Protein AF-A0A941J696-F1 (afdb_monomer)

Sequence (287 aa):
MSSSKFDFKVDMKDLMRKLADDEPTVYDCYIKVAVPIEKLSKKTILNIEHKAEYVEENEQVHIEFPIRLGRFQETYTNNLSIYTYEDKQSIFSITNKGNISLYINKTPKIQIKSQIEKMKNNSKTMHVNGQIFTKHSAIIKGEGLVRGRQSGKEYQANLSFIHNKEMNIKKFGLNRYIYDLKLDLEQLVSVDLEDDVYDIYMKLHLHDQEEPKMVRVGRPTTRTKLFTKRTDVSSNNGVAIINPYYTFKASNLSLEVFNFYGKLSIFKKMMGWRRFLALFKKKRMFG

Structure (mmCIF, N/CA/C/O backbone):
data_AF-A0A941J696-F1
#
_entry.id   AF-A0A941J696-F1
#
loop_
_atom_site.group_PDB
_atom_site.id
_atom_site.type_symbol
_atom_site.label_atom_id
_atom_site.label_alt_id
_atom_site.label_comp_id
_atom_site.label_asym_id
_atom_site.label_entity_id
_atom_site.label_seq_id
_atom_site.pdbx_PDB_ins_code
_atom_site.Cartn_x
_atom_site.Cartn_y
_atom_site.Cartn_z
_atom_site.occupancy
_atom_site.B_iso_or_equiv
_atom_site.auth_seq_id
_atom_site.auth_comp_id
_atom_site.auth_asym_id
_atom_site.auth_atom_id
_atom_site.pdbx_PDB_model_num
ATOM 1 N N . MET A 1 1 ? -7.487 -14.934 40.659 1.00 39.78 1 MET A N 1
ATOM 2 C CA . MET A 1 1 ? -6.753 -14.548 39.434 1.00 39.78 1 MET A CA 1
ATOM 3 C C . MET A 1 1 ? -7.771 -14.061 38.417 1.00 39.78 1 MET A C 1
ATOM 5 O O . MET A 1 1 ? -8.530 -14.877 37.916 1.00 39.78 1 MET A O 1
ATOM 9 N N . SER A 1 2 ? -7.870 -12.753 38.170 1.00 50.47 2 SER A N 1
ATOM 10 C CA . SER A 1 2 ? -8.700 -12.258 37.068 1.00 50.47 2 SER A CA 1
ATOM 11 C C . SER A 1 2 ? -7.994 -12.589 35.754 1.00 50.47 2 SER A C 1
ATOM 13 O O . SER A 1 2 ? -6.846 -12.205 35.536 1.00 50.47 2 SER A O 1
ATOM 15 N N . SER A 1 3 ? -8.654 -13.357 34.891 1.00 49.19 3 SER A N 1
ATOM 16 C CA . SER A 1 3 ? -8.187 -13.545 33.521 1.00 49.19 3 SER A CA 1
ATOM 17 C C . SER A 1 3 ? -8.263 -12.195 32.809 1.00 49.19 3 SER A C 1
ATOM 19 O O . SER A 1 3 ? -9.344 -11.641 32.648 1.00 49.19 3 SER A O 1
ATOM 21 N N . SER A 1 4 ? -7.124 -11.660 32.375 1.00 77.44 4 SER A N 1
ATOM 22 C CA . SER A 1 4 ? -7.033 -10.459 31.531 1.00 77.44 4 SER A CA 1
ATOM 23 C C . SER A 1 4 ? -7.278 -10.758 30.044 1.00 77.44 4 SER A C 1
ATOM 25 O O . SER A 1 4 ? -6.924 -9.958 29.178 1.00 77.44 4 SER A O 1
ATOM 27 N N . LYS A 1 5 ? -7.854 -11.926 29.734 1.00 85.25 5 LYS A N 1
ATOM 28 C CA . LYS A 1 5 ? -8.208 -12.340 28.376 1.00 85.25 5 LYS A CA 1
ATOM 29 C C . LYS A 1 5 ? -9.690 -12.095 28.140 1.00 85.25 5 LYS A C 1
ATOM 31 O O . LYS A 1 5 ? -10.525 -12.642 28.855 1.00 85.25 5 LYS A O 1
ATOM 36 N N . PHE A 1 6 ? -9.979 -11.322 27.103 1.00 87.69 6 PHE A N 1
ATOM 37 C CA . PHE A 1 6 ? -11.325 -11.081 26.608 1.00 87.69 6 PHE A CA 1
ATOM 38 C C . PHE A 1 6 ? -11.465 -11.741 25.237 1.00 87.69 6 PHE A C 1
ATOM 40 O O . PHE A 1 6 ? -10.572 -11.601 24.399 1.00 87.69 6 PHE A O 1
ATOM 47 N N . ASP A 1 7 ? -12.569 -12.451 25.022 1.00 90.00 7 ASP A N 1
ATOM 48 C CA . ASP A 1 7 ? -12.957 -13.000 23.724 1.00 90.00 7 ASP A CA 1
ATOM 49 C C . ASP A 1 7 ? -14.323 -12.422 23.352 1.00 90.00 7 ASP A C 1
ATOM 51 O O . ASP A 1 7 ? -15.265 -12.478 24.143 1.00 90.00 7 ASP A O 1
ATOM 55 N N . PHE A 1 8 ? -14.407 -11.838 22.161 1.00 89.12 8 PHE A N 1
ATOM 56 C CA . PHE A 1 8 ? -15.619 -11.225 21.638 1.00 89.12 8 PHE A CA 1
ATOM 57 C C . PHE A 1 8 ? -15.968 -11.902 20.323 1.00 89.12 8 PHE A C 1
ATOM 59 O O . PHE A 1 8 ? -15.193 -11.865 19.367 1.00 89.12 8 PHE A O 1
ATOM 66 N N . LYS A 1 9 ? -17.166 -12.479 20.264 1.00 91.44 9 LYS A N 1
ATOM 67 C CA . LYS A 1 9 ? -17.724 -13.059 19.045 1.00 91.44 9 LYS A CA 1
ATOM 68 C C . LYS A 1 9 ? -18.868 -12.184 18.579 1.00 91.44 9 LYS A C 1
ATOM 70 O O . LYS A 1 9 ? -19.760 -11.861 19.357 1.00 91.44 9 LYS A O 1
ATOM 75 N N . VAL A 1 10 ? -18.815 -11.799 17.313 1.00 88.50 10 VAL A N 1
ATOM 76 C CA . VAL A 1 10 ? -19.825 -10.953 16.686 1.00 88.50 10 VAL A CA 1
ATOM 77 C C . VAL A 1 10 ? -20.401 -11.716 15.506 1.00 88.50 10 VAL A C 1
ATOM 79 O O . VAL A 1 10 ? -19.662 -12.118 14.608 1.00 88.50 10 VAL A O 1
ATOM 82 N N . ASP A 1 11 ? -21.713 -11.927 15.524 1.00 92.19 11 ASP A N 1
ATOM 83 C CA . ASP A 1 11 ? -22.441 -12.433 14.366 1.00 92.19 11 ASP A CA 1
ATOM 84 C C . ASP A 1 11 ? -22.645 -11.274 13.384 1.00 92.19 11 ASP A C 1
ATOM 86 O O . ASP A 1 11 ? -23.339 -10.300 13.680 1.00 92.19 11 ASP A O 1
ATOM 90 N N . MET A 1 12 ? -22.007 -11.365 12.216 1.00 90.50 12 MET A N 1
ATOM 91 C CA . MET A 1 12 ? -22.059 -10.305 11.210 1.00 90.50 12 MET A CA 1
ATOM 92 C C . MET A 1 12 ? -23.460 -10.095 10.634 1.00 90.50 12 MET A C 1
ATOM 94 O O . MET A 1 12 ? -23.810 -8.964 10.306 1.00 90.50 12 MET A O 1
ATOM 98 N N . LYS A 1 13 ? -24.277 -11.148 10.544 1.00 92.06 13 LYS A N 1
ATOM 99 C CA . LYS A 1 13 ? -25.649 -11.055 10.042 1.00 92.06 13 LYS A CA 1
ATOM 100 C C . LYS A 1 13 ? -26.533 -10.300 11.029 1.00 92.06 13 LYS A C 1
ATOM 102 O O . LYS A 1 13 ? -27.265 -9.401 10.623 1.00 92.06 13 LYS A O 1
ATOM 107 N N . ASP A 1 14 ? -26.453 -10.634 12.317 1.00 92.12 14 ASP A N 1
ATOM 108 C CA . ASP A 1 14 ? -27.187 -9.910 13.366 1.00 92.12 14 ASP A CA 1
ATOM 109 C C . ASP A 1 14 ? -26.713 -8.453 13.481 1.00 92.12 14 ASP A C 1
ATOM 111 O O . ASP A 1 14 ? -27.525 -7.530 13.547 1.00 92.12 14 ASP A O 1
ATOM 115 N N . LEU A 1 15 ? -25.397 -8.230 13.416 1.00 91.19 15 LEU A N 1
ATOM 116 C CA . LEU A 1 15 ? -24.820 -6.889 13.452 1.00 91.19 15 LEU A CA 1
ATOM 117 C C . LEU A 1 15 ? -25.328 -6.017 12.297 1.00 91.19 15 LEU A C 1
ATOM 119 O O . LEU A 1 15 ? -25.759 -4.889 12.526 1.00 91.19 15 LEU A O 1
ATOM 123 N N . MET A 1 16 ? -25.309 -6.534 11.066 1.00 89.88 16 MET A N 1
ATOM 124 C CA . MET A 1 16 ? -25.770 -5.788 9.893 1.00 89.88 16 MET A CA 1
ATOM 125 C C . MET A 1 16 ? -27.273 -5.498 9.918 1.00 89.88 16 MET A C 1
ATOM 127 O O . MET A 1 16 ? -27.685 -4.445 9.442 1.00 89.88 16 MET A O 1
ATOM 131 N N . ARG A 1 17 ? -28.089 -6.375 10.518 1.00 89.25 17 ARG A N 1
ATOM 132 C CA . ARG A 1 17 ? -29.522 -6.111 10.738 1.00 89.25 17 ARG A CA 1
ATOM 133 C C . ARG A 1 17 ? -29.774 -4.991 11.744 1.00 89.25 17 ARG A C 1
ATOM 135 O O . ARG A 1 17 ? -30.768 -4.289 11.621 1.00 89.25 17 ARG A O 1
ATOM 142 N N . LYS A 1 18 ? -28.907 -4.835 12.748 1.00 88.62 18 LYS A N 1
ATOM 143 C CA . LYS A 1 18 ? -29.030 -3.788 13.778 1.00 88.62 18 LYS A CA 1
ATOM 144 C C . LYS A 1 18 ? -28.512 -2.436 13.307 1.00 88.62 18 LYS A C 1
ATOM 146 O O . LYS A 1 18 ? -29.079 -1.412 13.662 1.00 88.62 18 LYS A O 1
ATOM 151 N N . LEU A 1 19 ? -27.449 -2.430 12.506 1.00 84.50 19 LEU A N 1
ATOM 152 C CA . LEU A 1 19 ? -26.839 -1.222 11.945 1.00 84.50 19 LEU A CA 1
ATOM 153 C C . LEU A 1 19 ? -27.514 -0.811 10.628 1.00 84.50 19 LEU A C 1
ATOM 155 O O . LEU A 1 19 ? -26.831 -0.416 9.690 1.00 84.50 19 LEU A O 1
ATOM 159 N N . ALA A 1 20 ? -28.840 -0.963 10.541 1.00 61.16 20 ALA A N 1
ATOM 160 C CA . ALA A 1 20 ? -29.633 -0.918 9.311 1.00 61.16 20 ALA A CA 1
ATOM 161 C C . ALA A 1 20 ? -29.702 0.449 8.606 1.00 61.16 20 ALA A C 1
ATOM 163 O O . ALA A 1 20 ? -30.564 0.633 7.751 1.00 61.16 20 ALA A O 1
ATOM 164 N N . ASP A 1 21 ? -28.783 1.367 8.879 1.00 67.56 21 ASP A N 1
ATOM 165 C CA . ASP A 1 21 ? -28.645 2.582 8.094 1.00 67.56 21 ASP A CA 1
ATOM 166 C C . ASP A 1 21 ? -28.251 2.203 6.655 1.00 67.56 21 ASP A C 1
ATOM 168 O O . ASP A 1 21 ? -27.390 1.348 6.414 1.00 67.56 21 ASP A O 1
ATOM 172 N N . ASP A 1 22 ? -28.931 2.790 5.672 1.00 72.81 22 ASP A N 1
ATOM 173 C CA . ASP A 1 22 ? -28.589 2.608 4.255 1.00 72.81 22 ASP A CA 1
ATOM 174 C C . ASP A 1 22 ? -27.402 3.491 3.844 1.00 72.81 22 ASP A C 1
ATOM 176 O O . ASP A 1 22 ? -26.757 3.255 2.818 1.00 72.81 22 ASP A O 1
ATOM 180 N N . GLU A 1 23 ? -27.054 4.478 4.674 1.00 84.81 23 GLU A N 1
ATOM 181 C CA . GLU A 1 23 ? -25.982 5.421 4.395 1.00 84.81 23 GLU A CA 1
ATOM 182 C C . GLU A 1 23 ? -24.573 4.824 4.606 1.00 84.81 23 GLU A C 1
ATOM 184 O O . GLU A 1 23 ? -24.310 4.161 5.617 1.00 84.81 23 GLU A O 1
ATOM 189 N N . PRO A 1 24 ? -23.613 5.114 3.700 1.00 88.56 24 PRO A N 1
ATOM 190 C CA . PRO A 1 24 ? -22.208 4.734 3.845 1.00 88.56 24 PRO A CA 1
ATOM 191 C C . PRO A 1 24 ? -21.544 5.243 5.137 1.00 88.56 24 PRO A C 1
ATOM 193 O O . PRO A 1 24 ? -21.017 6.363 5.202 1.00 88.56 24 PRO A O 1
ATOM 196 N N . THR A 1 25 ? -21.449 4.371 6.139 1.00 92.81 25 THR A N 1
ATOM 197 C CA . THR A 1 25 ? -21.065 4.738 7.510 1.00 92.81 25 THR A CA 1
ATOM 198 C C . THR A 1 25 ? -19.805 4.006 7.978 1.00 92.81 25 THR A C 1
ATOM 200 O O . THR A 1 25 ? -19.435 2.940 7.481 1.00 92.81 25 THR A O 1
ATOM 203 N N . VAL A 1 26 ? -19.082 4.618 8.921 1.00 94.12 26 VAL A N 1
ATOM 204 C CA . VAL A 1 26 ? -17.910 4.020 9.576 1.00 94.12 26 VAL A CA 1
ATOM 205 C C . VAL A 1 26 ? -18.146 4.002 11.077 1.00 94.12 26 VAL A C 1
ATOM 207 O O . VAL A 1 26 ? -18.263 5.059 11.691 1.00 94.12 26 VAL A O 1
ATOM 210 N N . TYR A 1 27 ? -18.152 2.809 11.663 1.00 94.62 27 TYR A N 1
ATOM 211 C CA . TYR A 1 27 ? -18.286 2.607 13.098 1.00 94.62 27 TYR A CA 1
ATOM 212 C C . TYR A 1 27 ? -16.920 2.315 13.706 1.00 94.62 27 TYR A C 1
ATOM 214 O O . TYR A 1 27 ? -16.221 1.364 13.343 1.00 94.62 27 TYR A O 1
ATOM 222 N N . ASP A 1 28 ? -16.526 3.148 14.657 1.00 95.81 28 ASP A N 1
ATOM 223 C CA . ASP A 1 28 ? -15.318 2.942 15.432 1.00 95.81 28 ASP A CA 1
ATOM 224 C C . ASP A 1 28 ? -15.582 1.939 16.562 1.00 95.81 28 ASP A C 1
ATOM 226 O O . ASP A 1 28 ? -16.520 2.087 17.337 1.00 95.81 28 ASP A O 1
ATOM 230 N N . CYS A 1 29 ? -14.747 0.905 16.669 1.00 95.00 29 CYS A N 1
ATOM 231 C CA . CYS A 1 29 ? -14.919 -0.128 17.688 1.00 95.00 29 CYS A CA 1
ATOM 232 C C . CYS A 1 29 ? -14.339 0.311 19.045 1.00 95.00 29 CYS A C 1
ATOM 234 O O . CYS A 1 29 ? -13.163 0.687 19.142 1.00 95.00 29 CYS A O 1
ATOM 236 N N . TYR A 1 30 ? -15.130 0.205 20.107 1.00 94.44 30 TYR A N 1
ATOM 237 C CA . TYR A 1 30 ? -14.711 0.495 21.477 1.00 94.44 30 TYR A CA 1
ATOM 238 C C . TYR A 1 30 ? -15.054 -0.674 22.397 1.00 94.44 30 TYR A C 1
ATOM 240 O O . TYR A 1 30 ? -15.990 -1.422 22.132 1.00 94.44 30 TYR A O 1
ATOM 248 N N . ILE A 1 31 ? -14.309 -0.800 23.491 1.00 92.19 31 ILE A N 1
ATOM 249 C CA . ILE A 1 31 ? -14.720 -1.572 24.662 1.00 92.19 31 ILE A CA 1
ATOM 250 C C . ILE A 1 31 ? -15.099 -0.581 25.763 1.00 92.19 31 ILE A C 1
ATOM 252 O O . ILE A 1 31 ? -14.312 0.315 26.079 1.00 92.19 31 ILE A O 1
ATOM 256 N N . LYS A 1 32 ? -16.308 -0.707 26.313 1.00 91.81 32 LYS A N 1
ATOM 257 C CA . LYS A 1 32 ? -16.712 0.030 27.515 1.00 91.81 32 LYS A CA 1
ATOM 258 C C . LYS A 1 32 ? -16.163 -0.733 28.718 1.00 91.81 32 LYS A C 1
ATOM 260 O O . LYS A 1 32 ? -16.355 -1.943 28.812 1.00 91.81 32 LYS A O 1
ATOM 265 N N . VAL A 1 33 ? -15.418 -0.050 29.581 1.00 90.94 33 VAL A N 1
ATOM 266 C CA . VAL A 1 33 ? -14.868 -0.635 30.810 1.00 90.94 33 VAL A CA 1
ATOM 267 C C . VAL A 1 33 ? -15.422 0.106 32.013 1.00 90.94 33 VAL A C 1
ATOM 269 O O . VAL A 1 33 ? -15.507 1.331 31.977 1.00 90.94 33 VAL A O 1
ATOM 272 N N . ALA A 1 34 ? -15.758 -0.637 33.063 1.00 91.12 34 ALA A N 1
ATOM 273 C CA . ALA A 1 34 ? -16.160 -0.109 34.359 1.00 91.12 34 ALA A CA 1
ATOM 274 C C . ALA A 1 34 ? -15.060 -0.418 35.379 1.00 91.12 34 ALA A C 1
ATOM 276 O O . ALA A 1 34 ? -14.623 -1.566 35.511 1.00 91.12 34 ALA A O 1
ATOM 277 N N . VAL A 1 35 ? -14.573 0.604 36.083 1.00 90.25 35 VAL A N 1
ATOM 278 C CA . VAL A 1 35 ? -13.491 0.456 37.066 1.00 90.25 35 VAL A CA 1
ATOM 279 C C . VAL A 1 35 ? -13.885 1.163 38.362 1.00 90.25 35 VAL A C 1
ATOM 281 O O . VAL A 1 35 ? -14.279 2.324 38.297 1.00 90.25 35 VAL A O 1
ATOM 284 N N . PRO A 1 36 ? -13.759 0.522 39.540 1.00 91.56 36 PRO A N 1
ATOM 285 C CA . PRO A 1 36 ? -13.938 1.215 40.813 1.00 91.56 36 PRO A CA 1
ATOM 286 C C . PRO A 1 36 ? -12.993 2.414 40.921 1.00 91.56 36 PRO A C 1
ATOM 288 O O . PRO A 1 36 ? -11.790 2.271 40.673 1.00 91.56 36 PRO A O 1
ATOM 291 N N . ILE A 1 37 ? -13.512 3.576 41.323 1.00 91.00 37 ILE A N 1
ATOM 292 C CA . ILE A 1 37 ? -12.726 4.821 41.409 1.00 91.00 37 ILE A CA 1
ATOM 293 C C . ILE A 1 37 ? -11.495 4.665 42.300 1.00 91.00 37 ILE A C 1
ATOM 295 O O . ILE A 1 37 ? -10.421 5.156 41.963 1.00 91.00 37 ILE A O 1
ATOM 299 N N . GLU A 1 38 ? -11.629 3.924 43.397 1.00 90.38 38 GLU A N 1
ATOM 300 C CA . GLU A 1 38 ? -10.562 3.673 44.369 1.00 90.38 38 GLU A CA 1
ATOM 301 C C . GLU A 1 38 ? -9.329 2.991 43.756 1.00 90.38 38 GLU A C 1
ATOM 303 O O . GLU A 1 38 ? -8.218 3.125 44.267 1.00 90.38 38 GLU A O 1
ATOM 308 N N . LYS A 1 39 ? -9.499 2.277 42.633 1.00 90.62 39 LYS A N 1
ATOM 309 C CA . LYS A 1 39 ? -8.403 1.608 41.915 1.00 90.62 39 LYS A CA 1
ATOM 310 C C . LYS A 1 39 ? -7.678 2.526 40.931 1.00 90.62 39 LYS A C 1
ATOM 312 O O . LYS A 1 39 ? -6.692 2.104 40.323 1.00 90.62 39 LYS A O 1
ATOM 317 N N . LEU A 1 40 ? -8.151 3.756 40.738 1.00 90.00 40 LEU A N 1
ATOM 318 C CA . LEU A 1 40 ? -7.596 4.700 39.778 1.00 90.00 40 LEU A CA 1
ATOM 319 C C . LEU A 1 40 ? -6.838 5.826 40.475 1.00 90.00 40 LEU A C 1
ATOM 321 O O . LEU A 1 40 ? -7.259 6.394 41.477 1.00 90.00 40 LEU A O 1
ATOM 325 N N . SER A 1 41 ? -5.707 6.210 39.889 1.00 92.44 41 SER A N 1
ATOM 326 C CA . SER A 1 41 ? -4.992 7.403 40.334 1.00 92.44 41 SER A CA 1
ATOM 327 C C . SER A 1 41 ? -5.730 8.674 39.903 1.00 92.44 41 SER A C 1
ATOM 329 O O . SER A 1 41 ? -6.307 8.722 38.814 1.00 92.44 41 SER A O 1
ATOM 331 N N . LYS A 1 42 ? -5.615 9.753 40.692 1.00 91.44 42 LYS A N 1
ATOM 332 C CA . LYS A 1 42 ? -6.183 11.080 40.362 1.00 91.44 42 LYS A CA 1
ATOM 333 C C . LYS A 1 42 ? -5.819 11.548 38.947 1.00 91.44 42 LYS A C 1
ATOM 335 O O . LYS A 1 42 ? -6.657 12.069 38.222 1.00 91.44 42 LYS A O 1
ATOM 340 N N . LYS A 1 43 ? -4.573 11.298 38.523 1.00 93.06 43 LYS A N 1
ATOM 341 C CA . LYS A 1 43 ? -4.092 11.606 37.167 1.00 93.06 43 LYS A CA 1
ATOM 342 C C . LYS A 1 43 ? -4.864 10.845 36.085 1.00 93.06 43 LYS A C 1
ATOM 344 O O . LYS A 1 43 ? -5.124 11.397 35.023 1.00 93.06 43 LYS A O 1
ATOM 349 N N . THR A 1 44 ? -5.187 9.576 36.329 1.00 90.00 44 THR A N 1
ATOM 350 C CA . THR A 1 44 ? -5.945 8.764 35.368 1.00 90.00 44 THR A CA 1
ATOM 351 C C . THR A 1 44 ? -7.364 9.286 35.234 1.00 90.00 44 THR A C 1
ATOM 353 O O . THR A 1 44 ? -7.811 9.455 34.107 1.00 90.00 44 THR A O 1
ATOM 356 N N . ILE A 1 45 ? -8.009 9.613 36.359 1.00 90.25 45 ILE A N 1
ATOM 357 C CA . ILE A 1 45 ? -9.364 10.179 36.404 1.00 90.25 45 ILE A CA 1
ATOM 358 C C . ILE A 1 45 ? -9.430 11.472 35.579 1.00 90.25 45 ILE A C 1
ATOM 360 O O . ILE A 1 45 ? -10.196 11.532 34.624 1.00 90.25 45 ILE A O 1
ATOM 364 N N . LEU A 1 46 ? -8.533 12.434 35.831 1.00 91.62 46 LEU A N 1
ATOM 365 C CA . LEU A 1 46 ? -8.454 13.694 35.070 1.00 91.62 46 LEU A CA 1
ATOM 366 C C . LEU A 1 46 ? -8.312 13.480 33.550 1.00 91.62 46 LEU A C 1
ATOM 368 O O . LEU A 1 46 ? -8.860 14.229 32.747 1.00 91.62 46 LEU A O 1
ATOM 372 N N . ASN A 1 47 ? -7.581 12.444 33.126 1.00 89.00 47 ASN A N 1
ATOM 373 C CA . ASN A 1 47 ? -7.374 12.163 31.702 1.00 89.00 47 ASN A CA 1
ATOM 374 C C . ASN A 1 47 ? -8.604 11.561 31.006 1.00 89.00 47 ASN A C 1
ATOM 376 O O . ASN A 1 47 ? -8.677 11.604 29.776 1.00 89.00 47 ASN A O 1
ATOM 380 N N . ILE A 1 48 ? -9.524 10.941 31.750 1.00 91.06 48 ILE A N 1
ATOM 381 C CA . ILE A 1 48 ? -10.695 10.246 31.192 1.00 91.06 48 ILE A CA 1
ATOM 382 C C . ILE A 1 48 ? -12.018 10.943 31.501 1.00 91.06 48 ILE A C 1
ATOM 384 O O . ILE A 1 48 ? -13.000 10.625 30.846 1.00 91.06 48 ILE A O 1
ATOM 388 N N . GLU A 1 49 ? -12.034 11.905 32.422 1.00 87.94 49 GLU A N 1
ATOM 389 C CA . GLU A 1 49 ? -13.227 12.610 32.909 1.00 87.94 49 GLU A CA 1
ATOM 390 C C . GLU A 1 49 ? -14.133 13.126 31.780 1.00 87.94 49 GLU A C 1
ATOM 392 O O . GLU A 1 49 ? -15.329 12.868 31.779 1.00 87.94 49 GLU A O 1
ATOM 397 N N . HIS A 1 50 ? -13.558 13.736 30.739 1.00 89.88 50 HIS A N 1
ATOM 398 C CA . HIS A 1 50 ? -14.303 14.272 29.586 1.00 89.88 50 HIS A CA 1
ATOM 399 C C . HIS A 1 50 ? -15.056 13.227 28.739 1.00 89.88 50 HIS A C 1
ATOM 401 O O . HIS A 1 50 ? -15.775 13.592 27.811 1.00 89.88 50 HIS A O 1
ATOM 407 N N . LYS A 1 51 ? -14.830 11.933 28.977 1.00 89.94 51 LYS A N 1
ATOM 408 C CA . LYS A 1 51 ? -15.422 10.819 28.223 1.00 89.94 51 LYS A CA 1
ATOM 409 C C . LYS A 1 51 ? -15.931 9.702 29.135 1.00 89.94 51 LYS A C 1
ATOM 411 O O . LYS A 1 51 ? -16.090 8.575 28.664 1.00 89.94 51 LYS A O 1
ATOM 416 N N . ALA A 1 52 ? -16.074 9.984 30.425 1.00 89.88 52 ALA A N 1
ATOM 417 C CA . ALA A 1 52 ? -16.403 8.995 31.431 1.00 89.88 52 ALA A CA 1
ATOM 418 C C . ALA A 1 52 ? -17.727 9.315 32.129 1.00 89.88 52 ALA A C 1
ATOM 420 O O . ALA A 1 52 ? -18.081 10.477 32.306 1.00 89.88 52 ALA A O 1
ATOM 421 N N . GLU A 1 53 ? -18.429 8.268 32.542 1.00 91.12 53 GLU A N 1
ATOM 422 C CA . GLU A 1 53 ? -19.683 8.324 33.288 1.00 91.12 53 GLU A CA 1
ATOM 423 C C . GLU A 1 53 ? -19.453 7.734 34.682 1.00 91.12 53 GLU A C 1
ATOM 425 O O . GLU A 1 53 ? -18.747 6.736 34.833 1.00 91.12 53 GLU A O 1
ATOM 430 N N . TYR A 1 54 ? -20.024 8.358 35.709 1.00 90.75 54 TYR A N 1
ATOM 431 C CA . TYR A 1 54 ? -19.967 7.859 37.082 1.00 90.75 54 TYR A CA 1
ATOM 432 C C . TYR A 1 54 ? -21.220 7.027 37.340 1.00 90.75 54 TYR A C 1
ATOM 434 O O . TYR A 1 54 ? -22.330 7.522 37.147 1.00 90.75 54 TYR A O 1
ATOM 442 N N . VAL A 1 55 ? -21.040 5.776 37.755 1.00 89.75 55 VAL A N 1
ATOM 443 C CA . VAL A 1 55 ? -22.132 4.826 37.986 1.00 89.75 55 VAL A CA 1
ATOM 444 C C . VAL A 1 55 ? -21.989 4.247 39.384 1.00 89.75 55 VAL A C 1
ATOM 446 O O . VAL A 1 55 ? -20.911 3.795 39.766 1.00 89.75 55 VAL A O 1
ATOM 449 N N . GLU A 1 56 ? -23.067 4.285 40.157 1.00 87.94 56 GLU A N 1
ATOM 450 C CA . GLU A 1 56 ? -23.121 3.717 41.501 1.00 87.94 56 GLU A CA 1
ATOM 451 C C . GLU A 1 56 ? -23.836 2.363 41.449 1.00 87.94 56 GLU A C 1
ATOM 453 O O . GLU A 1 56 ? -25.005 2.284 41.074 1.00 87.94 56 GLU A O 1
ATOM 458 N N . GLU A 1 57 ? -23.126 1.293 41.807 1.00 83.56 57 GLU A N 1
ATOM 459 C CA . GLU A 1 57 ? -23.669 -0.063 41.912 1.00 83.56 57 GLU A CA 1
ATOM 460 C C . GLU A 1 57 ? -23.212 -0.685 43.235 1.00 83.56 57 GLU A C 1
ATOM 462 O O . GLU A 1 57 ? -22.023 -0.684 43.548 1.00 83.56 57 GLU A O 1
ATOM 467 N N . ASN A 1 58 ? -24.146 -1.249 44.009 1.00 80.31 58 ASN A N 1
ATOM 468 C CA . ASN A 1 58 ? -23.861 -1.946 45.273 1.00 80.31 58 ASN A CA 1
ATOM 469 C C . ASN A 1 58 ? -22.995 -1.128 46.259 1.00 80.31 58 ASN A C 1
ATOM 471 O O . ASN A 1 58 ? -22.017 -1.649 46.790 1.00 80.31 58 ASN A O 1
ATOM 475 N N . GLU A 1 59 ? -23.333 0.152 46.470 1.00 84.75 59 GLU A N 1
ATOM 476 C CA . GLU A 1 59 ? -22.602 1.095 47.348 1.00 84.75 59 GLU A CA 1
ATOM 477 C C . GLU A 1 59 ? -21.150 1.386 46.911 1.00 84.75 59 GLU A C 1
ATOM 479 O O . GLU A 1 59 ? -20.382 2.012 47.642 1.00 84.75 59 GLU A O 1
ATOM 484 N N . GLN A 1 60 ? -20.756 0.966 45.703 1.00 87.31 60 GLN A N 1
ATOM 485 C CA . GLN A 1 60 ? -19.447 1.238 45.125 1.00 87.31 60 GLN A CA 1
ATOM 486 C C . GLN A 1 60 ? -19.578 2.146 43.898 1.00 87.31 60 GLN A C 1
ATOM 488 O O . GLN A 1 60 ? -20.346 1.884 42.972 1.00 87.31 60 GLN A O 1
ATOM 493 N N . VAL A 1 61 ? -18.788 3.224 43.868 1.00 90.88 61 VAL A N 1
ATOM 494 C CA . VAL A 1 61 ? -18.756 4.143 42.723 1.00 90.88 61 VAL A CA 1
ATOM 495 C C . VAL A 1 61 ? -17.746 3.655 41.686 1.00 90.88 61 VAL A C 1
ATOM 497 O O . VAL A 1 61 ? -16.532 3.575 41.927 1.00 90.88 61 VAL A O 1
ATOM 500 N N . HIS A 1 62 ? -18.257 3.364 40.499 1.00 92.19 62 HIS A N 1
ATOM 501 C CA . HIS A 1 62 ? -17.500 3.009 39.313 1.00 92.19 62 HIS A CA 1
ATOM 502 C C . HIS A 1 62 ? -17.393 4.203 38.366 1.00 92.19 62 HIS A C 1
ATOM 504 O O . HIS A 1 62 ? -18.282 5.049 38.284 1.00 92.19 62 HIS A O 1
ATOM 510 N N . ILE A 1 63 ? -16.293 4.253 37.620 1.00 92.44 63 ILE A N 1
ATOM 511 C CA . ILE A 1 63 ? -16.167 5.108 36.445 1.00 92.44 63 ILE A CA 1
ATOM 512 C C . ILE A 1 63 ? -16.203 4.228 35.197 1.00 92.44 63 ILE A C 1
ATOM 514 O O . ILE A 1 63 ? -15.421 3.281 35.054 1.00 92.44 63 ILE A O 1
ATOM 518 N N . GLU A 1 64 ? -17.131 4.534 34.303 1.00 94.19 64 GLU A N 1
ATOM 519 C CA . GLU A 1 64 ? -17.310 3.860 33.030 1.00 94.19 64 GLU A CA 1
ATOM 520 C C . GLU A 1 64 ? -16.764 4.718 31.899 1.00 94.19 64 GLU A C 1
ATOM 522 O O . GLU A 1 64 ? -17.060 5.905 31.811 1.00 94.19 64 GLU A O 1
ATOM 527 N N . PHE A 1 65 ? -15.964 4.146 31.004 1.00 92.81 65 PHE A N 1
ATOM 528 C CA . PHE A 1 65 ? -15.443 4.900 29.865 1.00 92.81 65 PHE A CA 1
ATOM 529 C C . PHE A 1 65 ? -15.107 3.996 28.676 1.00 92.81 65 PHE A C 1
ATOM 531 O O . PHE A 1 65 ? -14.750 2.825 28.849 1.00 92.81 65 PHE A O 1
ATOM 538 N N . PRO A 1 66 ? -15.173 4.524 27.441 1.00 93.38 66 PRO A N 1
ATOM 539 C CA . PRO A 1 66 ? -14.805 3.777 26.255 1.00 93.38 66 PRO A CA 1
ATOM 540 C C . PRO A 1 66 ? -13.285 3.794 26.022 1.00 93.38 66 PRO A C 1
ATOM 542 O O . PRO A 1 66 ? -12.599 4.827 26.102 1.00 93.38 66 PRO A O 1
ATOM 545 N N . ILE A 1 67 ? -12.753 2.633 25.643 1.00 91.50 67 ILE A N 1
ATOM 546 C CA . ILE A 1 67 ? -11.388 2.444 25.147 1.00 91.50 67 ILE A CA 1
ATOM 547 C C . ILE A 1 67 ? -11.461 2.048 23.672 1.00 91.50 67 ILE A C 1
ATOM 549 O O . ILE A 1 67 ? -12.097 1.061 23.310 1.00 91.50 67 ILE A O 1
ATOM 553 N N . ARG A 1 68 ? -10.803 2.824 22.802 1.00 94.12 68 ARG A N 1
ATOM 554 C CA . ARG A 1 68 ? -10.746 2.546 21.359 1.00 94.12 68 ARG A CA 1
ATOM 555 C C . ARG A 1 68 ? -9.980 1.246 21.111 1.00 94.12 68 ARG A C 1
ATOM 557 O O . ARG A 1 68 ? -8.842 1.119 21.554 1.00 94.12 68 ARG A O 1
ATOM 564 N N . LEU A 1 69 ? -10.579 0.319 20.367 1.00 94.06 69 LEU A N 1
ATOM 565 C CA . LEU A 1 69 ? -9.956 -0.959 20.028 1.00 94.06 69 LEU A CA 1
ATOM 566 C C . LEU A 1 69 ? -8.929 -0.840 18.894 1.00 94.06 69 LEU A C 1
ATOM 568 O O . LEU A 1 69 ? -9.096 -0.083 17.932 1.00 94.06 69 LEU A O 1
ATOM 572 N N . GLY A 1 70 ? -7.888 -1.664 18.993 1.00 93.50 70 GLY A N 1
ATOM 573 C CA . GLY A 1 70 ? -6.730 -1.691 18.104 1.00 93.50 70 GLY A CA 1
ATOM 574 C C . GLY A 1 70 ? -5.508 -1.030 18.741 1.00 93.50 70 GLY A C 1
ATOM 575 O O . GLY A 1 70 ? -5.464 -0.799 19.945 1.00 93.50 70 GLY A O 1
ATOM 576 N N . ARG A 1 71 ? -4.475 -0.768 17.935 1.00 93.31 71 ARG A N 1
ATOM 577 C CA . ARG A 1 71 ? -3.160 -0.274 18.390 1.00 93.31 71 ARG A CA 1
ATOM 578 C C . ARG A 1 71 ? -2.521 -1.124 19.493 1.00 93.31 71 ARG A C 1
ATOM 580 O O . ARG A 1 71 ? -1.714 -0.623 20.276 1.00 93.31 71 ARG A O 1
ATOM 587 N N . PHE A 1 72 ? -2.849 -2.410 19.528 1.00 92.38 72 PHE A N 1
ATOM 588 C CA . PHE A 1 72 ? -2.252 -3.351 20.462 1.00 92.38 72 PHE A CA 1
ATOM 589 C C . PHE A 1 72 ? -0.766 -3.534 20.159 1.00 92.38 72 PHE A C 1
ATOM 591 O O . PHE A 1 72 ? -0.341 -3.418 19.008 1.00 92.38 72 PHE A O 1
ATOM 598 N N . GLN A 1 73 ? 0.018 -3.831 21.195 1.00 92.19 73 GLN A N 1
ATOM 599 C CA . GLN A 1 73 ? 1.457 -4.082 21.070 1.00 92.19 73 GLN A CA 1
ATOM 600 C C . GLN A 1 73 ? 1.760 -5.128 19.988 1.00 92.19 73 GLN A C 1
ATOM 602 O O . GLN A 1 73 ? 2.690 -4.957 19.200 1.00 92.19 73 GLN A O 1
ATOM 607 N N . GLU A 1 74 ? 0.917 -6.155 19.922 1.00 94.62 74 GLU A N 1
ATOM 608 C CA . GLU A 1 74 ? 0.890 -7.144 18.858 1.00 94.62 74 GLU A CA 1
ATOM 609 C C . GLU A 1 74 ? -0.525 -7.232 18.298 1.00 94.62 74 GLU A C 1
ATOM 611 O O . GLU A 1 74 ? -1.502 -7.291 19.043 1.00 94.62 74 GLU A O 1
ATOM 616 N N . THR A 1 75 ? -0.653 -7.195 16.976 1.00 93.56 75 THR A N 1
ATOM 617 C CA . THR A 1 75 ? -1.942 -7.332 16.294 1.00 93.56 75 THR A CA 1
ATOM 618 C C . THR A 1 75 ? -1.833 -8.424 15.249 1.00 93.56 75 THR A C 1
ATOM 620 O O . THR A 1 75 ? -1.059 -8.310 14.301 1.00 93.56 75 THR A O 1
ATOM 623 N N . TYR A 1 76 ? -2.635 -9.467 15.419 1.00 91.69 76 TYR A N 1
ATOM 624 C CA . TYR A 1 76 ? -2.752 -10.569 14.477 1.00 91.69 76 TYR A CA 1
ATOM 625 C C . TYR A 1 76 ? -4.054 -10.389 13.704 1.00 91.69 76 TYR A C 1
ATOM 627 O O . TYR A 1 76 ? -5.103 -10.150 14.298 1.00 91.69 76 TYR A O 1
ATOM 635 N N . THR A 1 77 ? -3.986 -10.482 12.380 1.00 87.19 77 THR A N 1
ATOM 636 C CA . THR A 1 77 ? -5.174 -10.452 11.523 1.00 87.19 77 THR A CA 1
ATOM 637 C C . THR A 1 77 ? -5.128 -11.631 10.578 1.00 87.19 77 THR A C 1
ATOM 639 O O . THR A 1 77 ? -4.081 -11.920 10.003 1.00 87.19 77 THR A O 1
ATOM 642 N N . ASN A 1 78 ? -6.267 -12.293 10.422 1.00 79.25 78 ASN A N 1
ATOM 643 C CA . ASN A 1 78 ? -6.468 -13.330 9.426 1.00 79.25 78 ASN A CA 1
ATOM 644 C C . ASN A 1 78 ? -7.692 -12.942 8.609 1.00 79.25 78 ASN A C 1
ATOM 646 O O . ASN A 1 78 ? -8.779 -12.835 9.164 1.00 79.25 78 ASN A O 1
ATOM 650 N N . ASN A 1 79 ? -7.499 -12.755 7.303 1.00 63.12 79 ASN A N 1
ATOM 651 C CA . ASN A 1 79 ? -8.581 -12.680 6.323 1.00 63.12 79 ASN A CA 1
ATOM 652 C C . ASN A 1 79 ? -9.701 -11.690 6.683 1.00 63.12 79 ASN A C 1
ATOM 654 O O . ASN A 1 79 ? -10.883 -12.031 6.610 1.00 63.12 79 ASN A O 1
ATOM 658 N N . LEU A 1 80 ? -9.331 -10.447 7.024 1.00 83.62 80 LEU A N 1
ATOM 659 C CA . LEU A 1 80 ? -10.285 -9.343 6.905 1.00 83.62 80 LEU A CA 1
ATOM 660 C C . LEU A 1 80 ? -10.804 -9.387 5.469 1.00 83.62 80 LEU A C 1
ATOM 662 O O . LEU A 1 80 ? -10.010 -9.458 4.541 1.00 83.62 80 LEU A O 1
ATOM 666 N N . SER A 1 81 ? -12.107 -9.501 5.290 1.00 87.94 81 SER A N 1
ATOM 667 C CA . SER A 1 81 ? -12.727 -9.694 3.984 1.00 87.94 81 SER A CA 1
ATOM 668 C C . SER A 1 81 ? -14.070 -8.991 3.982 1.00 87.94 81 SER A C 1
ATOM 670 O O . SER A 1 81 ? -14.638 -8.708 5.041 1.00 87.94 81 SER A O 1
ATOM 672 N N . ILE A 1 82 ? -14.535 -8.648 2.786 1.00 92.00 82 ILE A N 1
ATOM 673 C CA . ILE A 1 82 ? -15.847 -8.042 2.619 1.00 92.00 82 ILE A CA 1
ATOM 674 C C . ILE A 1 82 ? -16.887 -9.113 2.941 1.00 92.00 82 ILE A C 1
ATOM 676 O O . ILE A 1 82 ? -16.889 -10.188 2.345 1.00 92.00 82 ILE A O 1
ATOM 680 N N . TYR A 1 83 ? -17.753 -8.809 3.897 1.00 92.19 83 TYR A N 1
ATOM 681 C CA . TYR A 1 83 ? -18.923 -9.601 4.223 1.00 92.19 83 TYR A CA 1
ATOM 682 C C . TYR A 1 83 ? -20.149 -8.950 3.586 1.00 92.19 83 TYR A C 1
ATOM 684 O O . TYR A 1 83 ? -20.374 -7.748 3.749 1.00 92.19 83 TYR A O 1
ATOM 692 N N . THR A 1 84 ? -20.930 -9.738 2.855 1.00 91.94 84 THR A N 1
ATOM 693 C CA . THR A 1 84 ? -22.140 -9.279 2.175 1.00 91.94 84 THR A CA 1
ATOM 694 C C . THR A 1 84 ? -23.364 -9.951 2.777 1.00 91.94 84 THR A C 1
ATOM 696 O O . THR A 1 84 ? -23.376 -11.157 3.033 1.00 91.94 84 THR A O 1
ATOM 699 N N . TYR A 1 85 ? -24.396 -9.156 3.028 1.00 91.00 85 TYR A N 1
ATOM 700 C CA . TYR A 1 85 ? -25.684 -9.640 3.501 1.00 91.00 85 TYR A CA 1
ATOM 701 C C . TYR A 1 85 ? -26.779 -8.771 2.892 1.00 91.00 85 TYR A C 1
ATOM 703 O O . TYR A 1 85 ? -26.757 -7.551 3.061 1.00 91.00 85 TYR A O 1
ATOM 711 N N . GLU A 1 86 ? -27.704 -9.415 2.172 1.00 87.69 86 GLU A N 1
ATOM 712 C CA . GLU A 1 86 ? -28.660 -8.737 1.286 1.00 87.69 86 GLU A CA 1
ATOM 713 C C . GLU A 1 86 ? -27.888 -7.833 0.301 1.00 87.69 86 GLU A C 1
ATOM 715 O O . GLU A 1 86 ? -26.915 -8.300 -0.294 1.00 87.69 86 GLU A O 1
ATOM 720 N N . ASP A 1 87 ? -28.254 -6.558 0.169 1.00 87.56 87 ASP A N 1
ATOM 721 C CA . ASP A 1 87 ? -27.577 -5.596 -0.716 1.00 87.56 87 ASP A CA 1
ATOM 722 C C . ASP A 1 87 ? -26.528 -4.734 0.009 1.00 87.56 87 ASP A C 1
ATOM 724 O O . ASP A 1 87 ? -26.011 -3.757 -0.536 1.00 87.56 87 ASP A O 1
ATOM 728 N N . LYS A 1 88 ? -26.194 -5.083 1.258 1.00 89.25 88 LYS A N 1
ATOM 729 C CA . LYS A 1 88 ? -25.237 -4.340 2.082 1.00 89.25 88 LYS A CA 1
ATOM 730 C C . LYS A 1 88 ? -23.881 -5.032 2.107 1.00 89.25 88 LYS A C 1
ATOM 732 O O . LYS A 1 88 ? -23.769 -6.261 2.122 1.00 89.25 88 LYS A O 1
ATOM 737 N N . GLN A 1 89 ? -22.827 -4.227 2.172 1.00 92.31 89 GLN A N 1
ATOM 738 C CA . GLN A 1 89 ? -21.452 -4.698 2.306 1.00 92.31 89 GLN A CA 1
ATOM 739 C C . GLN A 1 89 ? -20.840 -4.172 3.594 1.00 92.31 89 GLN A C 1
ATOM 741 O O . GLN A 1 89 ? -21.039 -3.014 3.959 1.00 92.31 89 GLN A O 1
ATOM 746 N N . SER A 1 90 ? -20.045 -4.996 4.265 1.00 93.12 90 SER A N 1
ATOM 747 C CA . SER A 1 90 ? -19.291 -4.565 5.432 1.00 93.12 90 SER A CA 1
ATOM 748 C C . SER A 1 90 ? -17.881 -5.133 5.460 1.00 93.12 90 SER A C 1
ATOM 750 O O . SER A 1 90 ? -17.612 -6.208 4.932 1.00 93.12 90 SER A O 1
ATOM 752 N N . ILE A 1 91 ? -16.953 -4.398 6.068 1.00 93.56 91 ILE A N 1
ATOM 753 C CA . ILE A 1 91 ? -15.583 -4.870 6.269 1.00 93.56 91 ILE A CA 1
ATOM 754 C C . ILE A 1 91 ? -14.991 -4.269 7.540 1.00 93.56 91 ILE A C 1
ATOM 756 O O . ILE A 1 91 ? -15.005 -3.052 7.749 1.00 93.56 91 ILE A O 1
ATOM 760 N N . PHE A 1 92 ? -14.418 -5.125 8.385 1.00 93.69 92 PHE A N 1
ATOM 761 C CA . PHE A 1 92 ? -13.514 -4.668 9.433 1.00 93.69 92 PHE A CA 1
ATOM 762 C C . PHE A 1 92 ? -12.176 -4.284 8.818 1.00 93.69 92 PHE A C 1
ATOM 764 O O . PHE A 1 92 ? -11.562 -5.060 8.091 1.00 93.69 92 PHE A O 1
ATOM 771 N N . SER A 1 93 ? -11.697 -3.090 9.141 1.00 94.00 93 SER A N 1
ATOM 772 C CA . SER A 1 93 ? -10.440 -2.577 8.618 1.00 94.00 93 SER A CA 1
ATOM 773 C C . SER A 1 93 ? -9.625 -1.904 9.712 1.00 94.00 93 SER A C 1
ATOM 775 O O . SER A 1 93 ? -10.146 -1.206 10.588 1.00 94.00 93 SER A O 1
ATOM 777 N N . ILE A 1 94 ? -8.311 -2.098 9.650 1.00 94.19 94 ILE A N 1
ATOM 778 C CA . ILE A 1 94 ? -7.372 -1.380 10.503 1.00 94.19 94 ILE A CA 1
ATOM 779 C C . ILE A 1 94 ? -7.246 0.049 9.963 1.00 94.19 94 ILE A C 1
ATOM 781 O O . ILE A 1 94 ? -6.838 0.293 8.843 1.00 94.19 94 ILE A O 1
ATOM 785 N N . THR A 1 95 ? -7.559 1.061 10.747 1.00 93.56 95 THR A N 1
ATOM 786 C CA . THR A 1 95 ? -7.356 2.460 10.359 1.00 93.56 95 THR A CA 1
ATOM 787 C C . THR A 1 95 ? -5.876 2.773 10.111 1.00 93.56 95 THR A C 1
ATOM 789 O O . THR A 1 95 ? -4.967 2.116 10.612 1.00 93.56 95 THR A O 1
ATOM 792 N N . ASN A 1 96 ? -5.588 3.897 9.451 1.00 90.19 96 ASN A N 1
ATOM 793 C CA . ASN A 1 96 ? -4.210 4.374 9.258 1.00 90.19 96 ASN A CA 1
ATOM 794 C C . ASN A 1 96 ? -3.424 4.607 10.564 1.00 90.19 96 ASN A C 1
ATOM 796 O O . ASN A 1 96 ? -2.202 4.756 10.516 1.00 90.19 96 ASN A O 1
ATOM 800 N N . LYS A 1 97 ? -4.122 4.682 11.706 1.00 90.62 97 LYS A N 1
ATOM 801 C CA . LYS A 1 97 ? -3.543 4.821 13.044 1.00 90.62 97 LYS A CA 1
ATOM 802 C C . LYS A 1 97 ? -3.394 3.481 13.774 1.00 90.62 97 LYS A C 1
ATOM 804 O O . LYS A 1 97 ? -2.810 3.492 14.850 1.00 90.62 97 LYS A O 1
ATOM 809 N N . GLY A 1 98 ? -3.883 2.366 13.231 1.00 93.31 98 GLY A N 1
ATOM 810 C CA . GLY A 1 98 ? -3.825 1.045 13.865 1.00 93.31 98 GLY A CA 1
ATOM 811 C C . GLY A 1 98 ? -5.061 0.657 14.686 1.00 93.31 98 GLY A C 1
ATOM 812 O O . GLY A 1 98 ? -5.077 -0.428 15.249 1.00 93.31 98 GLY A O 1
ATOM 813 N N . ASN A 1 99 ? -6.077 1.522 14.793 1.00 95.81 99 ASN A N 1
ATOM 814 C CA . ASN A 1 99 ? -7.362 1.181 15.432 1.00 95.81 99 ASN A CA 1
ATOM 815 C C . ASN A 1 99 ? -8.221 0.312 14.504 1.00 95.81 99 ASN A C 1
ATOM 817 O O . ASN A 1 99 ? -7.997 0.365 13.302 1.00 95.81 99 ASN A O 1
ATOM 821 N N . ILE A 1 100 ? -9.230 -0.397 15.008 1.00 94.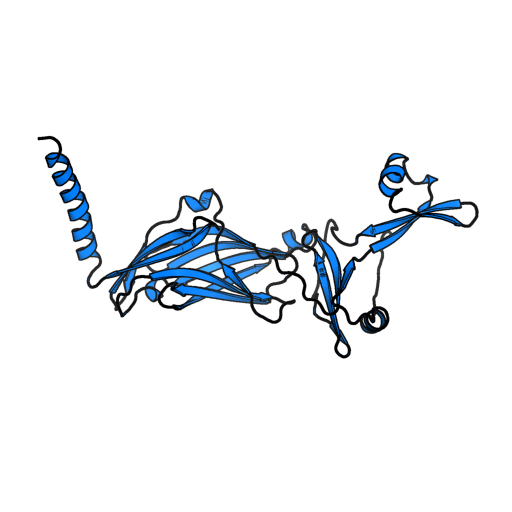56 100 ILE A N 1
ATOM 822 C CA . ILE A 1 100 ? -10.139 -1.230 14.194 1.00 94.56 100 ILE A CA 1
ATOM 823 C C . ILE A 1 100 ? -11.462 -0.492 13.958 1.00 94.56 100 ILE A C 1
ATOM 825 O O . ILE A 1 100 ? -12.062 -0.027 14.920 1.00 94.56 100 ILE A O 1
ATOM 829 N N . SER A 1 101 ? -11.941 -0.372 12.726 1.00 95.31 101 SER A N 1
ATOM 830 C CA . SER A 1 101 ? -13.278 0.174 12.430 1.00 95.31 101 SER A CA 1
ATOM 831 C C . SER A 1 101 ? -14.056 -0.786 11.542 1.00 95.31 101 SER A C 1
ATOM 833 O O . SER A 1 101 ? -13.456 -1.495 10.734 1.00 95.31 101 SER A O 1
ATOM 835 N N . LEU A 1 102 ? -15.378 -0.767 11.662 1.00 94.56 102 LEU A N 1
ATOM 836 C CA . LEU A 1 102 ? -16.294 -1.410 10.731 1.00 94.56 102 LEU A CA 1
ATOM 837 C C . LEU A 1 102 ? -16.750 -0.382 9.699 1.00 94.56 102 LEU A C 1
ATOM 839 O O . LEU A 1 102 ? -17.241 0.687 10.054 1.00 94.56 102 LEU A O 1
ATOM 843 N N . TYR A 1 103 ? -16.587 -0.704 8.427 1.00 94.25 103 TYR A N 1
ATOM 844 C CA . TYR A 1 103 ? -17.132 0.078 7.327 1.00 94.25 103 TYR A CA 1
ATOM 845 C C . TYR A 1 103 ? -18.401 -0.613 6.841 1.00 94.25 103 TYR A C 1
ATOM 847 O O . TYR A 1 103 ? -18.369 -1.827 6.657 1.00 94.25 103 TYR A O 1
ATOM 855 N N . ILE A 1 104 ? -19.480 0.142 6.631 1.00 93.62 104 ILE A N 1
ATOM 856 C CA . ILE A 1 104 ? -20.740 -0.341 6.050 1.00 93.62 104 ILE A CA 1
ATOM 857 C C . ILE A 1 104 ? -21.021 0.461 4.784 1.00 93.62 104 ILE A C 1
ATOM 859 O O . ILE A 1 104 ? -20.927 1.688 4.800 1.00 93.62 104 ILE A O 1
ATOM 863 N N . ASN A 1 105 ? -21.301 -0.238 3.681 1.00 92.06 105 ASN A N 1
ATOM 864 C CA . ASN A 1 105 ? -21.551 0.322 2.347 1.00 92.06 105 ASN A CA 1
ATOM 865 C C . ASN A 1 105 ? -20.482 1.337 1.907 1.00 92.06 105 ASN A C 1
ATOM 867 O O . ASN A 1 105 ? -20.743 2.293 1.179 1.00 92.06 105 ASN A O 1
ATOM 871 N N . LYS A 1 106 ? -19.251 1.149 2.393 1.00 91.62 106 LYS A N 1
ATOM 872 C CA . LYS A 1 106 ? -18.143 2.074 2.194 1.00 91.62 106 LYS A CA 1
ATOM 873 C C . LYS A 1 106 ? -16.833 1.322 2.112 1.00 91.62 106 LYS A C 1
ATOM 875 O O . LYS A 1 106 ? -16.505 0.513 2.973 1.00 91.62 106 LYS A O 1
ATOM 880 N N . THR A 1 107 ? -16.029 1.664 1.119 1.00 90.31 107 THR A N 1
ATOM 881 C CA . THR A 1 107 ? -14.696 1.086 0.974 1.00 90.31 107 THR A CA 1
ATOM 882 C C . THR A 1 107 ? -13.675 1.867 1.812 1.00 90.31 107 THR A C 1
ATOM 884 O O . THR A 1 107 ? -13.643 3.105 1.754 1.00 90.31 107 THR A O 1
ATOM 887 N N . PRO A 1 108 ? -12.797 1.190 2.575 1.00 91.69 108 PRO A N 1
ATOM 888 C CA . PRO A 1 108 ? -11.688 1.839 3.262 1.00 91.69 108 PRO A CA 1
ATOM 889 C C . PRO A 1 108 ? -10.809 2.656 2.305 1.00 91.69 108 PRO A C 1
ATOM 891 O O . PRO A 1 108 ? -10.419 2.206 1.225 1.00 91.69 108 PRO A O 1
ATOM 894 N N . LYS A 1 109 ? -10.476 3.891 2.702 1.00 91.62 109 LYS A N 1
ATOM 895 C CA . LYS A 1 109 ? -9.648 4.779 1.877 1.00 91.62 109 LYS A CA 1
ATOM 896 C C . LYS A 1 109 ? -8.197 4.314 1.869 1.00 91.62 109 LYS A C 1
ATOM 898 O O . LYS A 1 109 ? -7.456 4.554 2.827 1.00 91.62 109 LYS A O 1
ATOM 903 N N . ILE A 1 110 ? -7.767 3.795 0.728 1.00 90.69 110 ILE A N 1
ATOM 904 C CA . ILE A 1 110 ? -6.403 3.333 0.475 1.00 90.69 110 ILE A CA 1
ATOM 905 C C . ILE A 1 110 ? -5.372 4.447 0.667 1.00 90.69 110 ILE A C 1
ATOM 907 O O . ILE A 1 110 ? -5.529 5.577 0.197 1.00 90.69 110 ILE A O 1
ATOM 911 N N . GLN A 1 111 ? -4.252 4.102 1.301 1.00 91.56 111 GLN A N 1
ATOM 912 C CA . GLN A 1 111 ? -3.078 4.969 1.370 1.00 91.56 111 GLN A CA 1
ATOM 913 C C . GLN A 1 111 ? -1.798 4.156 1.196 1.00 91.56 111 GLN A C 1
ATOM 915 O O . GLN A 1 111 ? -1.185 3.736 2.179 1.00 91.56 111 GLN A O 1
ATOM 920 N N . ILE A 1 112 ? -1.376 3.990 -0.058 1.00 95.69 112 ILE A N 1
ATOM 921 C CA . ILE A 1 112 ? -0.173 3.230 -0.395 1.00 95.69 112 ILE A CA 1
ATOM 922 C C . ILE A 1 112 ? 1.029 4.158 -0.546 1.00 95.69 112 ILE A C 1
ATOM 924 O O . ILE A 1 112 ? 0.963 5.219 -1.176 1.00 95.69 112 ILE A O 1
ATOM 928 N N . LYS A 1 113 ? 2.163 3.748 0.020 1.00 94.88 113 LYS A N 1
ATOM 929 C CA . LYS A 1 113 ? 3.447 4.416 -0.188 1.00 94.88 113 LYS A CA 1
ATOM 930 C C . LYS A 1 113 ? 4.486 3.414 -0.669 1.00 94.88 113 LYS A C 1
ATOM 932 O O . LYS A 1 113 ? 4.765 2.458 0.036 1.00 94.88 113 LYS A O 1
ATOM 937 N N . SER A 1 114 ? 5.080 3.673 -1.831 1.00 95.88 114 SER A N 1
ATOM 938 C CA . SER A 1 114 ? 6.324 3.033 -2.267 1.00 95.88 114 SER A CA 1
ATOM 939 C C . SER A 1 114 ? 7.521 3.847 -1.785 1.00 95.88 114 SER A C 1
ATOM 941 O O . SER A 1 114 ? 7.444 5.081 -1.757 1.00 95.88 114 SER A O 1
ATOM 943 N N . GLN A 1 115 ? 8.604 3.156 -1.447 1.00 95.44 115 GLN A N 1
ATOM 944 C CA . GLN A 1 115 ? 9.919 3.704 -1.140 1.00 95.44 115 GLN A CA 1
ATOM 945 C C . GLN A 1 115 ? 10.984 2.854 -1.836 1.00 95.44 115 GLN A C 1
ATOM 947 O O . GLN A 1 115 ? 10.931 1.628 -1.764 1.00 95.44 115 GLN A O 1
ATOM 952 N N . ILE A 1 116 ? 11.941 3.480 -2.518 1.00 95.38 116 ILE A N 1
ATOM 953 C CA . ILE A 1 116 ? 13.069 2.771 -3.141 1.00 95.38 116 ILE A CA 1
ATOM 954 C C . ILE A 1 116 ? 14.240 2.775 -2.163 1.00 95.38 116 ILE A C 1
ATOM 956 O O . ILE A 1 116 ? 14.691 3.840 -1.736 1.00 95.38 116 ILE A O 1
ATOM 960 N N . GLU A 1 117 ? 14.756 1.595 -1.839 1.00 93.25 117 GLU A N 1
ATOM 961 C CA . GLU A 1 117 ? 15.939 1.438 -0.988 1.00 93.25 117 GLU A CA 1
ATOM 962 C C . GLU A 1 117 ? 17.201 1.260 -1.823 1.00 93.25 117 GLU A C 1
ATOM 964 O O . GLU A 1 117 ? 18.257 1.819 -1.510 1.00 93.25 117 GLU A O 1
ATOM 969 N N . LYS A 1 118 ? 17.095 0.529 -2.933 1.00 92.12 118 LYS A N 1
ATOM 970 C CA . LYS A 1 118 ? 18.237 0.185 -3.770 1.00 92.12 118 LYS A CA 1
ATOM 971 C C . LYS A 1 118 ? 17.835 0.117 -5.232 1.00 92.12 118 LYS A C 1
ATOM 973 O O . LYS A 1 118 ? 16.793 -0.423 -5.579 1.00 92.12 118 LYS A O 1
ATOM 978 N N . MET A 1 119 ? 18.712 0.629 -6.085 1.00 91.62 119 MET A N 1
ATOM 979 C CA . MET A 1 119 ? 18.605 0.474 -7.526 1.00 91.62 119 MET A CA 1
ATOM 980 C C . MET A 1 119 ? 19.957 0.043 -8.078 1.00 91.62 119 MET A C 1
ATOM 982 O O . MET A 1 119 ? 20.999 0.565 -7.675 1.00 91.62 119 MET A O 1
ATOM 986 N N . LYS A 1 120 ? 19.935 -0.933 -8.978 1.00 90.88 120 LYS A N 1
ATOM 987 C CA . LYS A 1 120 ? 21.095 -1.400 -9.729 1.00 90.88 120 LYS A CA 1
ATOM 988 C C . LYS A 1 120 ? 20.687 -1.603 -11.174 1.00 90.88 120 LYS A C 1
ATOM 990 O O . LYS A 1 120 ? 19.579 -2.033 -11.457 1.00 90.88 120 LYS A O 1
ATOM 995 N N . ASN A 1 121 ? 21.598 -1.339 -12.085 1.00 89.75 121 ASN A N 1
ATOM 996 C CA . ASN A 1 121 ? 21.379 -1.522 -13.506 1.00 89.75 121 ASN A CA 1
ATOM 997 C C . ASN A 1 121 ? 22.648 -2.063 -14.158 1.00 89.75 121 ASN A C 1
ATOM 999 O O . ASN A 1 121 ? 23.763 -1.722 -13.762 1.00 89.75 121 ASN A O 1
ATOM 1003 N N . ASN A 1 122 ? 22.455 -2.923 -15.151 1.00 87.44 122 ASN A N 1
ATOM 1004 C CA . ASN A 1 122 ? 23.480 -3.345 -16.100 1.00 87.44 122 ASN A CA 1
ATOM 1005 C C . ASN A 1 122 ? 22.997 -3.009 -17.521 1.00 87.44 122 ASN A C 1
ATOM 1007 O O . ASN A 1 122 ? 22.019 -2.280 -17.677 1.00 87.44 122 ASN A O 1
ATOM 1011 N N . SER A 1 123 ? 23.681 -3.506 -18.551 1.00 85.12 123 SER A N 1
ATOM 1012 C CA . SER A 1 123 ? 23.364 -3.214 -19.956 1.00 85.12 123 SER A CA 1
ATOM 1013 C C . SER A 1 123 ? 22.028 -3.774 -20.452 1.00 85.12 123 SER A C 1
ATOM 1015 O O . SER A 1 123 ? 21.603 -3.381 -21.529 1.00 85.12 123 SER A O 1
ATOM 1017 N N . LYS A 1 124 ? 21.380 -4.682 -19.712 1.00 88.81 124 LYS A N 1
ATOM 1018 C CA . LYS A 1 124 ? 20.134 -5.345 -20.138 1.00 88.81 124 LYS A CA 1
ATOM 1019 C C . LYS A 1 124 ? 18.985 -5.179 -19.159 1.00 88.81 124 LYS A C 1
ATOM 1021 O O . LYS A 1 124 ? 17.832 -5.230 -19.543 1.00 88.81 124 LYS A O 1
ATOM 1026 N N . THR A 1 125 ? 19.278 -5.018 -17.875 1.00 93.00 125 THR A N 1
ATOM 1027 C CA . THR A 1 125 ? 18.269 -5.083 -16.818 1.00 93.00 125 THR A CA 1
ATOM 1028 C C . THR A 1 125 ? 18.452 -3.968 -15.808 1.00 93.00 125 THR A C 1
ATOM 1030 O O . THR A 1 125 ? 19.577 -3.569 -15.485 1.00 93.00 125 THR A O 1
ATOM 1033 N N . MET A 1 126 ? 17.330 -3.505 -15.267 1.00 94.25 126 MET A N 1
ATOM 1034 C CA . MET A 1 126 ? 17.290 -2.654 -14.088 1.00 94.25 126 MET A CA 1
ATOM 1035 C C . MET A 1 126 ? 16.580 -3.389 -12.961 1.00 94.25 126 MET A C 1
ATOM 1037 O O . MET A 1 126 ? 15.499 -3.938 -13.136 1.00 94.25 126 MET A O 1
ATOM 1041 N N . HIS A 1 127 ? 17.199 -3.378 -11.792 1.00 95.50 127 HIS A N 1
ATOM 1042 C CA . HIS A 1 127 ? 16.705 -3.994 -10.577 1.00 95.50 127 HIS A CA 1
ATOM 1043 C C . HIS A 1 127 ? 16.441 -2.911 -9.534 1.00 95.50 127 HIS A C 1
ATOM 1045 O O . HIS A 1 127 ? 17.354 -2.175 -9.147 1.00 95.50 127 HIS A O 1
ATOM 1051 N N . VAL A 1 128 ? 15.191 -2.807 -9.098 1.00 95.31 128 VAL A N 1
ATOM 1052 C CA . VAL A 1 128 ? 14.715 -1.849 -8.101 1.00 95.31 128 VAL A CA 1
ATOM 1053 C C . VAL A 1 128 ? 14.162 -2.635 -6.921 1.00 95.31 128 VAL A C 1
ATOM 1055 O O . VAL A 1 128 ? 13.229 -3.417 -7.063 1.00 95.31 128 VAL A O 1
ATOM 1058 N N . ASN A 1 129 ? 14.727 -2.407 -5.744 1.00 95.75 129 ASN A N 1
ATOM 1059 C CA . ASN A 1 129 ? 14.285 -3.021 -4.502 1.00 95.75 129 ASN A CA 1
ATOM 1060 C C . ASN A 1 129 ? 13.890 -1.933 -3.500 1.00 95.75 129 ASN A C 1
ATOM 1062 O O . ASN A 1 129 ? 14.515 -0.864 -3.423 1.00 95.75 129 ASN A O 1
ATOM 1066 N N . GLY A 1 130 ? 12.853 -2.207 -2.718 1.00 95.75 130 GLY A N 1
ATOM 1067 C CA . GLY A 1 130 ? 12.486 -1.332 -1.620 1.00 95.75 130 GLY A CA 1
ATOM 1068 C C . GLY A 1 130 ? 11.282 -1.812 -0.834 1.00 95.75 130 GLY A C 1
ATOM 1069 O O . GLY A 1 130 ? 10.961 -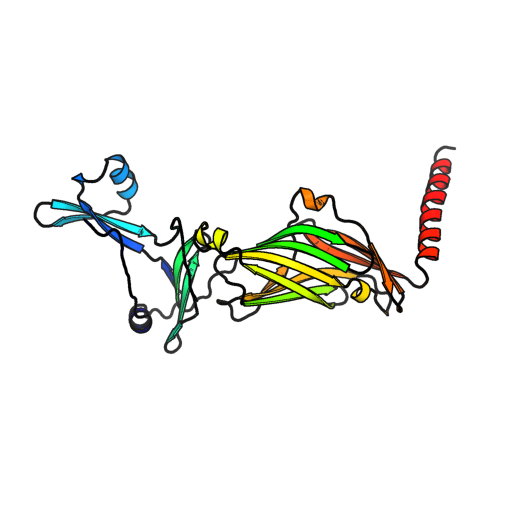2.997 -0.820 1.00 95.75 130 GLY A O 1
ATOM 1070 N N . GLN A 1 131 ? 10.616 -0.874 -0.165 1.00 96.94 131 GLN A N 1
ATOM 1071 C CA . GLN A 1 131 ? 9.472 -1.161 0.693 1.00 96.94 131 GLN A CA 1
ATOM 1072 C C . GLN A 1 131 ? 8.189 -0.550 0.145 1.00 96.94 131 GLN A C 1
ATOM 1074 O O . GLN A 1 131 ? 8.174 0.575 -0.364 1.00 96.94 131 GLN A O 1
ATOM 1079 N N . ILE A 1 132 ? 7.087 -1.274 0.315 1.00 97.44 132 ILE A N 1
ATOM 1080 C CA . ILE A 1 132 ? 5.742 -0.773 0.070 1.00 97.44 132 ILE A CA 1
ATOM 1081 C C . ILE A 1 132 ? 4.895 -0.889 1.337 1.00 97.44 132 ILE A C 1
ATOM 1083 O O . ILE A 1 132 ? 4.831 -1.926 1.996 1.00 97.44 132 ILE A O 1
ATOM 1087 N N . PHE A 1 133 ? 4.244 0.215 1.684 1.00 96.31 133 PHE A N 1
ATOM 1088 C CA . PHE A 1 133 ? 3.370 0.347 2.840 1.00 96.31 133 PHE A CA 1
ATOM 1089 C C . PHE A 1 133 ? 1.940 0.461 2.329 1.00 96.31 133 PHE A C 1
ATOM 1091 O O . PHE A 1 133 ? 1.556 1.520 1.832 1.00 96.31 133 PHE A O 1
ATOM 1098 N N . THR A 1 134 ? 1.165 -0.612 2.440 1.00 94.94 134 THR A N 1
ATOM 1099 C CA . THR A 1 134 ? -0.247 -0.657 2.021 1.00 94.94 134 THR A CA 1
ATOM 1100 C C . THR A 1 134 ? -1.211 -0.489 3.195 1.00 94.94 134 THR A C 1
ATOM 1102 O O . THR A 1 134 ? -2.410 -0.313 2.995 1.00 94.94 134 THR A O 1
ATOM 1105 N N . LYS A 1 135 ? -0.676 -0.435 4.424 1.00 92.88 135 LYS A N 1
ATOM 1106 C CA . LYS A 1 135 ? -1.419 -0.167 5.660 1.00 92.88 135 LYS A CA 1
ATOM 1107 C C . LYS A 1 135 ? -2.497 -1.219 5.901 1.00 92.88 135 LYS A C 1
ATOM 1109 O O . LYS A 1 135 ? -2.172 -2.325 6.287 1.00 92.88 135 LYS A O 1
ATOM 1114 N N . HIS A 1 136 ? -3.763 -0.902 5.713 1.00 91.69 136 HIS A N 1
ATOM 1115 C CA . HIS A 1 136 ? -4.843 -1.838 6.009 1.00 91.69 136 HIS A CA 1
ATOM 1116 C C . HIS A 1 136 ? -5.053 -2.867 4.912 1.00 91.69 136 HIS A C 1
ATOM 1118 O O . HIS A 1 136 ? -5.489 -3.974 5.192 1.00 91.69 136 HIS A O 1
ATOM 1124 N N . SER A 1 137 ? -4.658 -2.534 3.688 1.00 93.56 137 SER A N 1
ATOM 1125 C CA . SER A 1 137 ? -4.852 -3.385 2.527 1.00 93.56 137 SER A CA 1
ATOM 1126 C C . SER A 1 137 ? -3.736 -4.423 2.407 1.00 93.56 137 SER A C 1
ATOM 1128 O O . SER A 1 137 ? -2.570 -4.064 2.238 1.00 93.56 137 SER A O 1
ATOM 1130 N N . ALA A 1 138 ? -4.064 -5.711 2.466 1.00 94.06 138 ALA A N 1
ATOM 1131 C CA . ALA A 1 138 ? -3.154 -6.782 2.072 1.00 94.06 138 ALA A CA 1
ATOM 1132 C C . ALA A 1 138 ? -3.046 -6.872 0.537 1.00 94.06 138 ALA A C 1
ATOM 1134 O O . ALA A 1 138 ? -4.049 -6.729 -0.165 1.00 94.06 138 ALA A O 1
ATOM 1135 N N . ILE A 1 139 ? -1.834 -7.111 0.022 1.00 95.62 139 ILE A N 1
ATOM 1136 C CA . ILE A 1 139 ? -1.587 -7.371 -1.407 1.00 95.62 139 ILE A CA 1
ATOM 1137 C C . ILE A 1 139 ? -1.898 -8.843 -1.694 1.00 95.62 139 ILE A C 1
ATOM 1139 O O . ILE A 1 139 ? -1.257 -9.719 -1.117 1.00 95.62 139 ILE A O 1
ATOM 1143 N N . ILE A 1 140 ? -2.844 -9.101 -2.601 1.00 95.19 140 ILE A N 1
ATOM 1144 C CA . ILE A 1 140 ? -3.145 -10.446 -3.118 1.00 95.19 140 ILE A CA 1
ATOM 1145 C C . ILE A 1 140 ? -2.221 -10.764 -4.293 1.00 95.19 140 ILE A C 1
ATOM 1147 O O . ILE A 1 140 ? -1.581 -11.811 -4.338 1.00 95.19 140 ILE A O 1
ATOM 1151 N N . LYS A 1 141 ? -2.145 -9.833 -5.247 1.00 95.88 141 LYS A N 1
ATOM 1152 C CA . LYS A 1 141 ? -1.357 -9.952 -6.475 1.00 95.88 141 LYS A CA 1
ATOM 1153 C C . LYS A 1 141 ? -0.801 -8.584 -6.839 1.00 95.88 141 LYS A C 1
ATOM 1155 O O . LYS A 1 141 ? -1.441 -7.563 -6.579 1.00 95.88 141 LYS A O 1
ATOM 1160 N N . GLY A 1 142 ? 0.359 -8.549 -7.483 1.00 96.81 142 GLY A N 1
ATOM 1161 C CA . GLY A 1 142 ? 0.792 -7.340 -8.163 1.00 96.81 142 GLY A CA 1
ATOM 1162 C C . GLY A 1 142 ? 1.550 -7.616 -9.448 1.00 96.81 142 GLY A C 1
ATOM 1163 O O . GLY A 1 142 ? 2.110 -8.691 -9.636 1.00 96.81 142 GLY A O 1
ATOM 1164 N N . GLU A 1 143 ? 1.535 -6.622 -10.324 1.00 97.44 143 GLU A N 1
ATOM 1165 C CA . GLU A 1 143 ? 2.135 -6.655 -11.654 1.00 97.44 143 GLU A CA 1
ATOM 1166 C C . GLU A 1 143 ? 3.039 -5.427 -11.811 1.00 97.44 143 GLU A C 1
ATOM 1168 O O . GLU A 1 143 ? 2.658 -4.310 -11.440 1.00 97.44 143 GLU A O 1
ATOM 1173 N N . GLY A 1 144 ? 4.257 -5.626 -12.314 1.00 97.31 144 GLY A N 1
ATOM 1174 C CA . GLY A 1 144 ? 5.160 -4.530 -12.649 1.00 97.31 144 GLY A CA 1
ATOM 1175 C C . GLY A 1 144 ? 4.843 -4.003 -14.042 1.00 97.31 144 GLY A C 1
ATOM 1176 O O . GLY A 1 144 ? 4.692 -4.787 -14.976 1.00 97.31 144 GLY A O 1
ATOM 1177 N N . LEU A 1 145 ? 4.754 -2.683 -14.189 1.00 96.94 145 LEU A N 1
ATOM 1178 C CA . LEU A 1 145 ? 4.431 -2.034 -15.458 1.00 96.94 145 LEU A CA 1
ATOM 1179 C C . LEU A 1 145 ? 5.361 -0.853 -15.719 1.00 96.94 145 LEU A C 1
ATOM 1181 O O . LEU A 1 145 ? 5.678 -0.075 -14.816 1.00 96.94 145 LEU A O 1
ATOM 1185 N N . VAL A 1 146 ? 5.764 -0.702 -16.973 1.00 96.06 146 VAL A N 1
ATOM 1186 C CA . VAL A 1 146 ? 6.571 0.409 -17.473 1.00 96.06 146 VAL A CA 1
ATOM 1187 C C . VAL A 1 146 ? 5.803 1.043 -18.620 1.00 96.06 146 VAL A C 1
ATOM 1189 O O . VAL A 1 146 ? 5.532 0.372 -19.608 1.00 96.06 146 VAL A O 1
ATOM 1192 N N . ARG A 1 147 ? 5.417 2.312 -18.482 1.00 96.12 147 ARG A N 1
ATOM 1193 C CA . ARG A 1 147 ? 4.509 2.980 -19.423 1.00 96.12 147 ARG A CA 1
ATOM 1194 C C . ARG A 1 147 ? 5.127 4.238 -20.012 1.00 96.12 147 ARG A C 1
ATOM 1196 O O . ARG A 1 147 ? 5.538 5.116 -19.253 1.00 96.12 147 ARG A O 1
ATOM 1203 N N . GLY A 1 148 ? 5.151 4.333 -21.338 1.00 95.06 148 GLY A N 1
ATOM 1204 C CA . GLY A 1 148 ? 5.570 5.528 -22.069 1.00 95.06 148 GLY A CA 1
ATOM 1205 C C . GLY A 1 148 ? 4.589 6.680 -21.858 1.00 95.06 148 GLY A C 1
ATOM 1206 O O . GLY A 1 148 ? 3.372 6.485 -21.917 1.00 95.06 148 GLY A O 1
ATOM 1207 N N . ARG A 1 149 ? 5.092 7.881 -21.565 1.00 92.56 149 ARG A N 1
ATOM 1208 C CA . ARG A 1 149 ? 4.253 9.067 -21.337 1.00 92.56 149 ARG A CA 1
ATOM 1209 C C . ARG A 1 149 ? 3.649 9.587 -22.629 1.00 92.56 149 ARG A C 1
ATOM 1211 O O . ARG A 1 149 ? 2.512 10.047 -22.599 1.00 92.56 149 ARG A O 1
ATOM 1218 N N . GLN A 1 150 ? 4.423 9.564 -23.710 1.00 91.94 150 GLN A N 1
ATOM 1219 C CA . GLN A 1 150 ? 3.993 10.074 -25.008 1.00 91.94 150 GLN A CA 1
ATOM 1220 C C . GLN A 1 150 ? 3.349 8.965 -25.833 1.00 91.94 150 GLN A C 1
ATOM 1222 O O . GLN A 1 150 ? 2.229 9.127 -26.305 1.00 91.94 150 GLN A O 1
ATOM 1227 N N . SER A 1 151 ? 4.021 7.818 -25.943 1.00 89.62 151 SER A N 1
ATOM 1228 C CA . SER A 1 151 ? 3.556 6.710 -26.782 1.00 89.62 151 SER A CA 1
ATOM 1229 C C . SER A 1 151 ? 2.402 5.916 -26.167 1.00 89.62 151 SER A C 1
ATOM 1231 O O . SER A 1 151 ? 1.677 5.222 -26.874 1.00 89.62 151 SER A O 1
ATOM 1233 N N . GLY A 1 152 ? 2.255 5.945 -24.837 1.00 90.75 152 GLY A N 1
ATOM 1234 C CA . GLY A 1 152 ? 1.324 5.078 -24.116 1.00 90.75 152 GLY A CA 1
ATOM 1235 C C . GLY A 1 152 ? 1.694 3.590 -24.139 1.00 90.75 152 GLY A C 1
ATOM 1236 O O . GLY A 1 152 ? 0.960 2.802 -23.549 1.00 90.75 152 GLY A O 1
ATOM 1237 N N . LYS A 1 153 ? 2.816 3.201 -24.771 1.00 91.31 153 LYS A N 1
ATOM 1238 C CA . LYS A 1 153 ? 3.301 1.813 -24.843 1.00 91.31 153 LYS A CA 1
ATOM 1239 C C . LYS A 1 153 ? 3.541 1.276 -23.426 1.00 91.31 153 LYS A C 1
ATOM 1241 O O . LYS A 1 153 ? 4.148 1.962 -22.599 1.00 91.31 153 LYS A O 1
ATOM 1246 N N . GLU A 1 154 ? 3.064 0.064 -23.145 1.00 94.25 154 GLU A N 1
ATOM 1247 C CA . GLU A 1 154 ? 3.195 -0.594 -21.840 1.00 94.25 154 GLU A CA 1
ATOM 1248 C C . GLU A 1 154 ? 4.036 -1.869 -21.950 1.00 94.25 154 GLU A C 1
ATOM 1250 O O . GLU A 1 154 ? 3.810 -2.708 -22.820 1.00 94.25 154 GLU A O 1
ATOM 1255 N N . TYR A 1 155 ? 4.983 -2.025 -21.029 1.00 94.25 155 TYR A N 1
ATOM 1256 C CA . TYR A 1 155 ? 5.855 -3.189 -20.920 1.00 94.25 155 TYR A CA 1
ATOM 1257 C C . TYR A 1 155 ? 5.745 -3.805 -19.530 1.00 94.25 155 TYR A C 1
ATOM 1259 O O . TYR A 1 155 ? 5.655 -3.094 -18.522 1.00 94.25 155 TYR A O 1
ATOM 1267 N N . GLN A 1 156 ? 5.761 -5.134 -19.467 1.00 95.06 156 GLN A N 1
ATOM 1268 C CA . GLN A 1 156 ? 5.690 -5.855 -18.202 1.00 95.06 156 GLN A CA 1
ATOM 1269 C C . GLN A 1 156 ? 7.064 -5.935 -17.539 1.00 95.06 156 GLN A C 1
ATOM 1271 O O . GLN A 1 156 ? 8.081 -6.204 -18.175 1.00 95.06 156 GLN A O 1
ATOM 1276 N N . ALA A 1 157 ? 7.078 -5.751 -16.225 1.00 95.56 157 ALA A N 1
ATOM 1277 C CA . ALA A 1 157 ? 8.243 -5.957 -15.384 1.00 95.56 157 ALA A CA 1
ATOM 1278 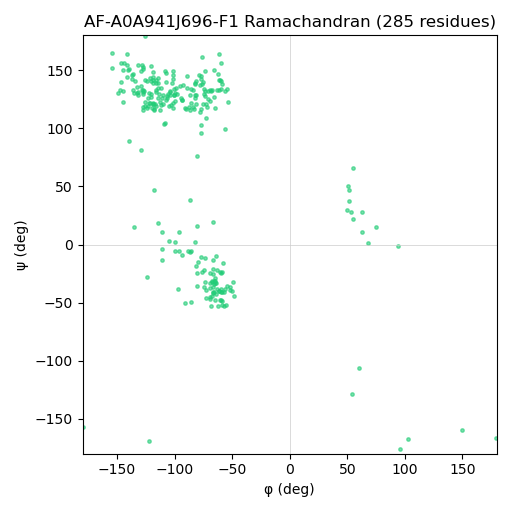C C . ALA A 1 157 ? 7.953 -7.051 -14.354 1.00 95.56 157 ALA A C 1
ATOM 1280 O O . ALA A 1 157 ? 6.851 -7.148 -13.808 1.00 95.56 157 ALA A O 1
ATOM 1281 N N . ASN A 1 158 ? 8.970 -7.854 -14.053 1.00 96.69 158 ASN A N 1
ATOM 1282 C CA . ASN A 1 158 ? 8.859 -8.892 -13.038 1.00 96.69 158 ASN A CA 1
ATOM 1283 C C . ASN A 1 158 ? 8.798 -8.235 -11.663 1.00 96.69 158 ASN A C 1
ATOM 1285 O O . ASN A 1 158 ? 9.690 -7.462 -11.313 1.00 96.69 158 ASN A O 1
ATOM 1289 N N . LEU A 1 159 ? 7.757 -8.547 -10.896 1.00 97.94 159 LEU A N 1
ATOM 1290 C CA . LEU A 1 159 ? 7.500 -7.967 -9.586 1.00 97.94 159 LEU A CA 1
ATOM 1291 C C . LEU A 1 159 ? 7.185 -9.074 -8.585 1.00 97.94 159 LEU A C 1
ATOM 1293 O O . LEU A 1 159 ? 6.300 -9.893 -8.819 1.00 97.94 159 LEU A O 1
ATOM 1297 N N . SER A 1 160 ? 7.871 -9.068 -7.447 1.00 97.56 160 SER A N 1
ATOM 1298 C CA . SER A 1 160 ? 7.555 -9.950 -6.325 1.00 97.56 160 SER A CA 1
ATOM 1299 C C . SER A 1 160 ? 7.498 -9.185 -5.010 1.00 97.56 160 SER A C 1
ATOM 1301 O O . SER A 1 160 ? 8.165 -8.164 -4.839 1.00 97.56 160 SER A O 1
ATOM 1303 N N . PHE A 1 161 ? 6.730 -9.716 -4.058 1.00 97.19 161 PHE A N 1
ATOM 1304 C CA . PHE A 1 161 ? 6.563 -9.145 -2.725 1.00 97.19 161 PHE A CA 1
ATOM 1305 C C . PHE A 1 161 ? 6.888 -10.169 -1.645 1.00 97.19 161 PHE A C 1
ATOM 1307 O O . PHE A 1 161 ? 6.505 -11.331 -1.739 1.00 97.19 161 PHE A O 1
ATOM 1314 N N . ILE A 1 162 ? 7.527 -9.707 -0.574 1.00 96.81 162 ILE A N 1
ATOM 1315 C CA . ILE A 1 162 ? 7.743 -10.474 0.651 1.00 96.81 162 ILE A CA 1
ATOM 1316 C C . ILE A 1 162 ? 7.035 -9.736 1.784 1.00 96.81 162 ILE A C 1
ATOM 1318 O O . ILE A 1 162 ? 7.378 -8.594 2.099 1.00 96.81 162 ILE A O 1
ATOM 1322 N N . HIS A 1 163 ? 6.031 -10.373 2.394 1.00 94.38 163 HIS A N 1
ATOM 1323 C CA . HIS A 1 163 ? 5.299 -9.787 3.518 1.00 94.38 163 HIS A CA 1
ATOM 1324 C C . HIS A 1 163 ? 6.177 -9.773 4.774 1.00 94.38 163 HIS A C 1
ATOM 1326 O O . HIS A 1 163 ? 6.549 -10.824 5.295 1.00 94.38 163 HIS A O 1
ATOM 1332 N N . ASN A 1 164 ? 6.463 -8.583 5.305 1.00 93.56 164 ASN A N 1
ATOM 1333 C CA . ASN A 1 164 ? 7.149 -8.430 6.582 1.00 93.56 164 ASN A CA 1
ATOM 1334 C C . ASN A 1 164 ? 6.162 -8.612 7.752 1.00 93.56 164 ASN A C 1
ATOM 1336 O O . ASN A 1 164 ? 5.715 -7.640 8.368 1.00 93.56 164 ASN A O 1
ATOM 1340 N N . LYS A 1 165 ? 5.802 -9.874 8.029 1.00 91.12 165 LYS A N 1
ATOM 1341 C CA . LYS A 1 165 ? 4.818 -10.250 9.060 1.00 91.12 165 LYS A CA 1
ATOM 1342 C C . LYS A 1 165 ? 5.213 -9.776 10.460 1.00 91.12 165 LYS A C 1
ATOM 1344 O O . LYS A 1 165 ? 4.367 -9.279 11.193 1.00 91.12 165 LYS A O 1
ATOM 1349 N N . GLU A 1 166 ? 6.491 -9.871 10.819 1.00 92.38 166 GLU A N 1
ATOM 1350 C CA . GLU A 1 166 ? 6.966 -9.438 12.138 1.00 92.38 166 GLU A CA 1
ATOM 1351 C C . GLU A 1 166 ? 6.713 -7.938 12.359 1.00 92.38 166 GLU A C 1
ATOM 1353 O O . GLU A 1 166 ? 6.151 -7.525 13.377 1.00 92.38 166 GLU A O 1
ATOM 1358 N N . MET A 1 167 ? 7.069 -7.109 11.372 1.00 90.19 167 MET A N 1
ATOM 1359 C CA . MET A 1 167 ? 6.819 -5.672 11.448 1.00 90.19 167 MET A CA 1
ATOM 1360 C C . MET A 1 167 ? 5.335 -5.329 11.362 1.00 90.19 167 MET A C 1
ATOM 1362 O O . MET A 1 167 ? 4.926 -4.347 11.976 1.00 90.19 167 MET A O 1
ATOM 1366 N N . ASN A 1 168 ? 4.540 -6.098 10.614 1.00 91.12 168 ASN A N 1
ATOM 1367 C CA . ASN A 1 168 ? 3.086 -5.956 10.571 1.00 91.12 168 ASN A CA 1
ATOM 1368 C C . ASN A 1 168 ? 2.478 -6.134 11.974 1.00 91.12 168 ASN A C 1
ATOM 1370 O O . ASN A 1 168 ? 1.815 -5.217 12.462 1.00 91.12 168 ASN A O 1
ATOM 1374 N N . ILE A 1 169 ? 2.812 -7.235 12.659 1.00 93.25 169 ILE A N 1
ATOM 1375 C CA . ILE A 1 169 ? 2.318 -7.558 14.007 1.00 93.25 169 ILE A CA 1
ATOM 1376 C C . ILE A 1 169 ? 2.685 -6.454 15.005 1.00 93.25 169 ILE A C 1
ATOM 1378 O O . ILE A 1 169 ? 1.814 -5.929 15.698 1.00 93.25 169 ILE A O 1
ATOM 1382 N N . LYS A 1 170 ? 3.957 -6.031 15.018 1.00 94.12 170 LYS A N 1
ATOM 1383 C CA . LYS A 1 170 ? 4.481 -4.995 15.932 1.00 94.12 170 LYS A CA 1
ATOM 1384 C C . LYS A 1 170 ? 4.037 -3.568 15.590 1.00 94.12 170 LYS A C 1
ATOM 1386 O O . LYS A 1 170 ? 4.291 -2.631 16.350 1.00 94.12 170 LYS A O 1
ATOM 1391 N N . LYS A 1 171 ? 3.441 -3.345 14.414 1.00 92.44 171 LYS A N 1
ATOM 1392 C CA . LYS A 1 171 ? 2.959 -2.028 13.958 1.00 92.44 171 LYS A CA 1
ATOM 1393 C C . LYS A 1 171 ? 1.456 -2.043 13.744 1.00 92.44 171 LYS A C 1
ATOM 1395 O O . LYS A 1 171 ? 0.971 -1.504 12.749 1.00 92.44 171 LYS A O 1
ATOM 1400 N N . PHE A 1 172 ? 0.745 -2.592 14.726 1.00 94.25 172 PHE A N 1
ATOM 1401 C CA . PHE A 1 172 ? -0.711 -2.523 14.827 1.00 94.25 172 PHE A CA 1
ATOM 1402 C C . PHE A 1 172 ? -1.437 -3.219 13.665 1.00 94.25 172 PHE A C 1
ATOM 1404 O O . PHE A 1 172 ? -2.513 -2.782 13.272 1.00 94.25 172 PHE A O 1
ATOM 1411 N N . GLY A 1 173 ? -0.819 -4.236 13.055 1.00 92.12 173 GLY A N 1
ATOM 1412 C CA . GLY A 1 173 ? -1.372 -4.965 11.911 1.00 92.12 173 GLY A CA 1
ATOM 1413 C C . GLY A 1 173 ? -1.315 -4.191 10.589 1.00 92.12 173 GLY A C 1
ATOM 1414 O O . GLY A 1 173 ? -1.977 -4.563 9.623 1.00 92.12 173 GLY A O 1
ATOM 1415 N N . LEU A 1 174 ? -0.524 -3.113 10.502 1.00 93.88 174 LEU A N 1
ATOM 1416 C CA . LEU A 1 174 ? -0.347 -2.353 9.261 1.00 93.88 174 LEU A CA 1
ATOM 1417 C C . LEU A 1 174 ? 0.603 -3.083 8.301 1.00 93.88 174 LEU A C 1
ATOM 1419 O O . LEU A 1 174 ? 1.786 -3.263 8.590 1.00 93.88 174 LEU A O 1
ATOM 1423 N N . ASN A 1 175 ? 0.089 -3.477 7.141 1.00 94.38 175 ASN A N 1
ATOM 1424 C CA . ASN A 1 175 ? 0.764 -4.222 6.084 1.00 94.38 175 ASN A CA 1
ATOM 1425 C C . ASN A 1 175 ? 1.960 -3.468 5.494 1.00 94.38 175 ASN A C 1
ATOM 1427 O O . ASN A 1 175 ? 1.898 -2.272 5.161 1.00 94.38 175 ASN A O 1
ATOM 1431 N N . ARG A 1 176 ? 3.063 -4.212 5.377 1.00 95.19 176 ARG A N 1
ATOM 1432 C CA . ARG A 1 176 ? 4.357 -3.763 4.861 1.00 95.19 176 ARG A CA 1
ATOM 1433 C C . ARG A 1 176 ? 5.010 -4.899 4.101 1.00 95.19 176 ARG A C 1
ATOM 1435 O O . ARG A 1 176 ? 5.127 -6.004 4.627 1.00 95.19 176 ARG A O 1
ATOM 1442 N N . TYR A 1 177 ? 5.499 -4.607 2.910 1.00 97.25 177 TYR A N 1
ATOM 1443 C CA . TYR A 1 177 ? 6.166 -5.595 2.078 1.00 97.25 177 TYR A CA 1
ATOM 1444 C C . TYR A 1 177 ? 7.499 -5.055 1.601 1.00 97.25 177 TYR A C 1
ATOM 1446 O O . TYR A 1 177 ? 7.652 -3.852 1.382 1.00 97.25 177 TYR A O 1
ATOM 1454 N N . ILE A 1 178 ? 8.445 -5.962 1.414 1.00 97.56 178 ILE A N 1
ATOM 1455 C CA . ILE A 1 178 ? 9.615 -5.709 0.583 1.00 97.56 178 ILE A CA 1
ATOM 1456 C C . ILE A 1 178 ? 9.204 -6.073 -0.839 1.00 97.56 178 ILE A C 1
ATOM 1458 O O . ILE A 1 178 ? 8.656 -7.155 -1.046 1.00 97.56 178 ILE A O 1
ATOM 1462 N N . TYR A 1 179 ? 9.426 -5.178 -1.795 1.00 97.81 179 TYR A N 1
ATOM 1463 C CA . TYR A 1 179 ? 9.217 -5.468 -3.207 1.00 97.81 179 TYR A CA 1
ATOM 1464 C C . TYR A 1 179 ? 10.550 -5.599 -3.934 1.00 97.81 179 TYR A C 1
ATOM 1466 O O . TYR A 1 179 ? 11.536 -4.926 -3.613 1.00 97.81 179 TYR A O 1
ATOM 1474 N N . ASP A 1 180 ? 10.544 -6.458 -4.940 1.00 97.62 180 ASP A N 1
ATOM 1475 C CA . ASP A 1 180 ? 11.642 -6.677 -5.863 1.00 97.62 180 ASP A CA 1
ATOM 1476 C C . ASP A 1 180 ? 11.097 -6.533 -7.285 1.00 97.62 180 ASP A C 1
ATOM 1478 O O . ASP A 1 180 ? 10.191 -7.268 -7.678 1.00 97.62 180 ASP A O 1
ATOM 1482 N N . LEU A 1 181 ? 11.578 -5.522 -8.008 1.00 97.69 181 LEU A N 1
ATOM 1483 C CA . LEU A 1 181 ? 11.138 -5.188 -9.355 1.00 97.69 181 LEU A CA 1
ATOM 1484 C C . LEU A 1 181 ? 12.317 -5.295 -10.321 1.00 97.69 181 LEU A C 1
ATOM 1486 O O . LEU A 1 181 ? 13.314 -4.581 -10.186 1.00 97.69 181 LEU A O 1
ATOM 1490 N N . LYS A 1 182 ? 12.178 -6.136 -11.343 1.00 97.06 182 LYS A N 1
ATOM 1491 C CA . LYS A 1 182 ? 13.176 -6.332 -12.393 1.00 97.06 182 LYS A CA 1
ATOM 1492 C C . LYS A 1 182 ? 12.591 -5.973 -13.754 1.00 97.06 182 LYS A C 1
ATOM 1494 O O . LYS A 1 182 ? 11.658 -6.613 -14.232 1.00 97.06 182 LYS A O 1
ATOM 1499 N N . LEU A 1 183 ? 13.185 -4.960 -14.370 1.00 95.19 183 LEU A N 1
ATOM 1500 C CA . LEU A 1 183 ? 12.856 -4.471 -15.698 1.00 95.19 183 LEU A CA 1
ATOM 1501 C C . LEU A 1 183 ? 13.846 -5.047 -16.707 1.00 95.19 183 LEU A C 1
ATOM 1503 O O . LEU A 1 183 ? 15.059 -5.016 -16.468 1.00 95.19 183 LEU A O 1
ATOM 1507 N N . ASP A 1 184 ? 13.327 -5.522 -17.832 1.00 94.31 184 ASP A N 1
ATOM 1508 C CA . ASP A 1 184 ? 14.115 -5.768 -19.033 1.00 94.31 184 ASP A CA 1
ATOM 1509 C C . ASP A 1 184 ? 14.191 -4.469 -19.842 1.00 94.31 184 ASP A C 1
ATOM 1511 O O . ASP A 1 184 ? 13.180 -3.922 -20.276 1.00 94.31 184 ASP A O 1
ATOM 1515 N N . LEU A 1 185 ? 15.398 -3.933 -19.977 1.00 92.25 185 LEU A N 1
ATOM 1516 C CA . LEU A 1 185 ? 15.639 -2.662 -20.642 1.00 92.25 185 LEU A CA 1
ATOM 1517 C C . LEU A 1 185 ? 15.694 -2.803 -22.165 1.00 92.25 185 LEU A C 1
ATOM 1519 O O . LEU A 1 185 ? 15.538 -1.798 -22.854 1.00 92.25 185 LEU A O 1
ATOM 1523 N N . GLU A 1 186 ? 15.903 -4.012 -22.698 1.00 91.00 186 GLU A N 1
ATOM 1524 C CA . GLU A 1 186 ? 15.876 -4.235 -24.150 1.00 91.00 186 GLU A CA 1
ATOM 1525 C C . GLU A 1 186 ? 14.479 -3.968 -24.724 1.00 91.00 186 GLU A C 1
ATOM 1527 O O . GLU A 1 186 ? 14.369 -3.484 -25.847 1.00 91.00 186 GLU A O 1
ATOM 1532 N N . GLN A 1 187 ? 13.426 -4.167 -23.921 1.00 89.69 187 GLN A N 1
ATOM 1533 C CA . GLN A 1 187 ? 12.038 -3.856 -24.289 1.00 89.69 187 GLN A CA 1
ATOM 1534 C C . GLN A 1 187 ? 11.803 -2.361 -24.542 1.00 89.69 187 GLN A C 1
ATOM 1536 O O . GLN A 1 187 ? 10.857 -1.995 -25.229 1.00 89.69 187 GLN A O 1
ATOM 1541 N N . LEU A 1 188 ? 12.665 -1.491 -24.005 1.00 88.19 188 LEU A N 1
ATOM 1542 C CA . LEU A 1 188 ? 12.568 -0.041 -24.192 1.00 88.19 188 LEU A CA 1
ATOM 1543 C C . LEU A 1 188 ? 13.281 0.442 -25.461 1.00 88.19 188 LEU A C 1
ATOM 1545 O O . LEU A 1 188 ? 13.187 1.623 -25.798 1.00 88.19 188 LEU A O 1
ATOM 1549 N N . VAL A 1 189 ? 13.995 -0.447 -26.161 1.00 84.12 189 VAL A N 1
ATOM 1550 C CA . VAL A 1 189 ? 14.617 -0.128 -27.447 1.00 84.12 189 VAL A CA 1
ATOM 1551 C C . VAL A 1 189 ? 13.530 -0.142 -28.520 1.00 84.12 189 VAL A C 1
ATOM 1553 O O . VAL A 1 189 ? 13.077 -1.204 -28.949 1.00 84.12 189 VAL A O 1
ATOM 1556 N N . SER A 1 190 ? 13.098 1.049 -28.932 1.00 73.31 190 SER A N 1
ATOM 1557 C CA . SER A 1 190 ? 12.013 1.215 -29.901 1.00 73.31 190 SER A CA 1
ATOM 1558 C C . SER A 1 190 ? 12.465 0.795 -31.298 1.00 73.31 190 SER A C 1
ATOM 1560 O O . SER A 1 190 ? 13.515 1.236 -31.765 1.00 73.31 190 SER A O 1
ATOM 1562 N N . VAL A 1 191 ? 11.651 -0.014 -31.984 1.00 70.50 191 VAL A N 1
ATOM 1563 C CA . VAL A 1 191 ? 11.847 -0.348 -33.409 1.00 70.50 191 VAL A CA 1
ATOM 1564 C C . VAL A 1 191 ? 11.733 0.908 -34.272 1.00 70.50 191 VAL A C 1
ATOM 1566 O O . VAL A 1 191 ? 12.521 1.103 -35.191 1.00 70.50 191 VAL A O 1
ATOM 1569 N N . ASP A 1 192 ? 10.806 1.795 -33.909 1.00 70.25 192 ASP A N 1
ATOM 1570 C CA . ASP A 1 192 ? 10.526 3.049 -34.615 1.00 70.25 192 ASP A CA 1
ATOM 1571 C C . ASP A 1 192 ? 11.496 4.177 -34.220 1.00 70.25 192 ASP A C 1
ATOM 1573 O O . ASP A 1 192 ? 11.354 5.313 -34.663 1.00 70.25 192 ASP A O 1
ATOM 1577 N N . LEU A 1 193 ? 12.476 3.880 -33.354 1.00 66.12 193 LEU A N 1
ATOM 1578 C CA . LEU A 1 193 ? 13.462 4.820 -32.808 1.00 66.12 193 LEU A CA 1
ATOM 1579 C C . LEU A 1 193 ? 12.870 6.057 -32.116 1.00 66.12 193 LEU A C 1
ATOM 1581 O O . LEU A 1 193 ? 13.548 7.067 -31.960 1.00 66.12 193 LEU A O 1
ATOM 1585 N N . GLU A 1 194 ? 11.620 5.978 -31.672 1.00 79.88 194 GLU A N 1
ATOM 1586 C CA . GLU A 1 194 ? 10.980 7.061 -30.929 1.00 79.88 194 GLU A CA 1
ATOM 1587 C C . GLU A 1 194 ? 11.591 7.222 -29.534 1.00 79.88 194 GLU A C 1
ATOM 1589 O O . GLU A 1 194 ? 11.742 6.251 -28.783 1.00 79.88 194 GLU A O 1
ATOM 1594 N N . ASP A 1 195 ? 11.902 8.463 -29.175 1.00 89.00 195 ASP A N 1
ATOM 1595 C CA . ASP A 1 195 ? 12.269 8.842 -27.814 1.00 89.00 195 ASP A CA 1
ATOM 1596 C C . ASP A 1 195 ? 11.008 8.918 -26.940 1.00 89.00 195 ASP A C 1
ATOM 1598 O O . ASP A 1 195 ? 9.956 9.374 -27.383 1.00 89.00 195 ASP A O 1
ATOM 1602 N N . ASP A 1 196 ? 11.099 8.499 -25.677 1.00 92.50 196 ASP A N 1
ATOM 1603 C CA . ASP A 1 196 ? 9.988 8.634 -24.726 1.00 92.50 196 ASP A CA 1
ATOM 1604 C C . ASP A 1 196 ? 10.510 8.693 -23.284 1.00 92.50 196 ASP A C 1
ATOM 1606 O O . ASP A 1 196 ? 11.653 8.352 -22.960 1.00 92.50 196 ASP A O 1
ATOM 1610 N N . VAL A 1 197 ? 9.632 9.118 -22.383 1.00 94.31 197 VAL A N 1
ATOM 1611 C CA . VAL A 1 197 ? 9.810 9.006 -20.946 1.00 94.31 197 VAL A CA 1
ATOM 1612 C C . VAL A 1 197 ? 8.917 7.895 -20.429 1.00 94.31 197 VAL A C 1
ATOM 1614 O O . VAL A 1 197 ? 7.694 7.992 -20.476 1.00 94.31 197 VAL A O 1
ATOM 1617 N N . TYR A 1 198 ? 9.530 6.886 -19.833 1.00 95.38 198 TYR A N 1
ATOM 1618 C CA . TYR A 1 198 ? 8.828 5.765 -19.243 1.00 95.38 198 TYR A CA 1
ATOM 1619 C C . TYR A 1 198 ? 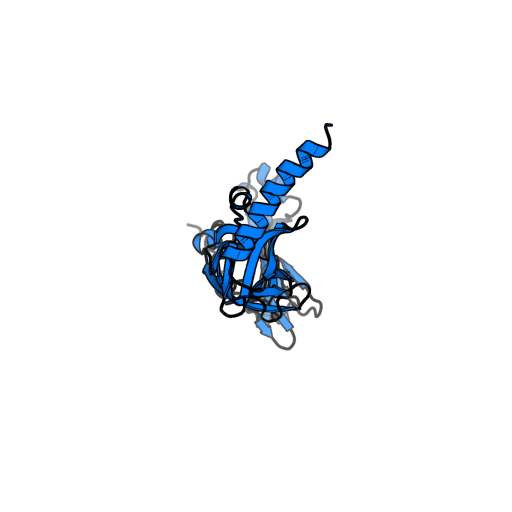8.670 5.930 -17.737 1.00 95.38 198 TYR A C 1
ATOM 1621 O O . TYR A 1 198 ? 9.623 6.185 -16.998 1.00 95.38 198 TYR A O 1
ATOM 1629 N N . ASP A 1 199 ? 7.446 5.754 -17.269 1.00 96.31 199 ASP A N 1
ATOM 1630 C CA . ASP A 1 199 ? 7.082 5.774 -15.865 1.00 96.31 199 ASP A CA 1
ATOM 1631 C C . ASP A 1 199 ? 6.879 4.355 -15.340 1.00 96.31 199 ASP A C 1
ATOM 1633 O O . ASP A 1 199 ? 6.297 3.508 -16.013 1.00 96.31 199 ASP A O 1
ATOM 1637 N N . ILE A 1 200 ? 7.354 4.098 -14.121 1.00 97.12 200 ILE A N 1
ATOM 1638 C CA . ILE A 1 200 ? 7.329 2.761 -13.526 1.00 97.12 200 ILE A CA 1
ATOM 1639 C C . ILE A 1 200 ? 6.210 2.670 -12.486 1.00 97.12 200 ILE A C 1
ATOM 1641 O O . ILE A 1 200 ? 6.123 3.485 -11.555 1.00 97.12 200 ILE A O 1
ATOM 1645 N N . TYR A 1 201 ? 5.378 1.645 -12.628 1.00 97.81 201 TYR A N 1
ATOM 1646 C CA . TYR A 1 201 ? 4.202 1.386 -11.814 1.00 97.81 201 TYR A CA 1
ATOM 1647 C C . TYR A 1 201 ? 4.203 -0.037 -11.250 1.00 97.81 201 TYR A C 1
ATOM 1649 O O . TYR A 1 201 ? 4.739 -0.974 -11.834 1.00 97.81 201 TYR A O 1
ATOM 1657 N N . MET A 1 202 ? 3.542 -0.183 -10.108 1.00 98.25 202 MET A N 1
ATOM 1658 C CA . MET A 1 202 ? 3.064 -1.451 -9.575 1.00 98.25 202 MET A CA 1
ATOM 1659 C C . MET A 1 202 ? 1.539 -1.415 -9.629 1.00 98.25 202 MET A C 1
ATOM 1661 O O . MET A 1 202 ? 0.929 -0.538 -9.010 1.00 98.25 202 MET A O 1
ATOM 1665 N N . LYS A 1 203 ? 0.925 -2.341 -10.359 1.00 97.94 203 LYS A N 1
ATOM 1666 C CA . LYS A 1 203 ? -0.524 -2.551 -10.357 1.00 97.94 203 LYS A CA 1
ATOM 1667 C C . LYS A 1 203 ? -0.852 -3.570 -9.278 1.00 97.94 203 LYS A C 1
ATOM 1669 O O . LYS A 1 203 ? -0.363 -4.691 -9.341 1.00 97.94 203 LYS A O 1
ATOM 1674 N N . LEU A 1 204 ? -1.614 -3.176 -8.264 1.00 97.88 204 LEU A N 1
ATOM 1675 C CA . LEU A 1 204 ? -1.857 -3.989 -7.072 1.00 97.88 204 LEU A CA 1
ATOM 1676 C C . LEU A 1 204 ? -3.321 -4.399 -6.979 1.00 97.88 204 LEU A C 1
ATOM 1678 O O . LEU A 1 204 ? -4.197 -3.537 -6.951 1.00 97.88 204 LEU A O 1
ATOM 1682 N N . HIS A 1 205 ? -3.562 -5.697 -6.847 1.00 96.50 205 HIS A N 1
ATOM 1683 C CA . HIS A 1 205 ? -4.845 -6.247 -6.430 1.00 96.50 205 HIS A CA 1
ATOM 1684 C C . HIS A 1 205 ? -4.828 -6.381 -4.910 1.00 96.50 205 HIS A C 1
ATOM 1686 O O . HIS A 1 205 ? -3.985 -7.089 -4.344 1.00 96.50 205 HIS A O 1
ATOM 1692 N N . LEU A 1 206 ? -5.723 -5.651 -4.252 1.00 95.25 206 LEU A N 1
ATOM 1693 C CA . LEU A 1 206 ? -5.822 -5.594 -2.800 1.00 95.25 206 LEU A CA 1
ATOM 1694 C C . LEU A 1 206 ? -7.072 -6.338 -2.340 1.00 95.25 206 LEU A C 1
ATOM 1696 O O . LEU A 1 206 ? -8.070 -6.362 -3.046 1.00 95.25 206 LEU A O 1
ATOM 1700 N N . HIS A 1 207 ? -7.021 -6.922 -1.149 1.00 93.00 207 HIS A N 1
ATOM 1701 C CA . HIS A 1 207 ? -8.119 -7.749 -0.636 1.00 93.00 207 HIS A CA 1
ATOM 1702 C C . HIS A 1 207 ? -9.434 -7.011 -0.345 1.00 93.00 207 HIS A C 1
ATOM 1704 O O . HIS A 1 207 ? -10.486 -7.632 -0.254 1.00 93.00 207 HIS A O 1
ATOM 1710 N N . ASP A 1 208 ? -9.357 -5.700 -0.156 1.00 92.38 208 ASP A N 1
ATOM 1711 C CA . ASP A 1 208 ? -10.436 -4.813 0.272 1.00 92.38 208 ASP A CA 1
ATOM 1712 C C . ASP A 1 208 ? -10.879 -3.863 -0.846 1.00 92.38 208 ASP A C 1
ATOM 1714 O O . ASP A 1 208 ? -11.575 -2.886 -0.582 1.00 92.38 208 ASP A O 1
ATOM 1718 N N . GLN A 1 209 ? -10.416 -4.092 -2.079 1.00 92.00 209 GLN A N 1
ATOM 1719 C CA . GLN A 1 209 ? -10.642 -3.206 -3.216 1.0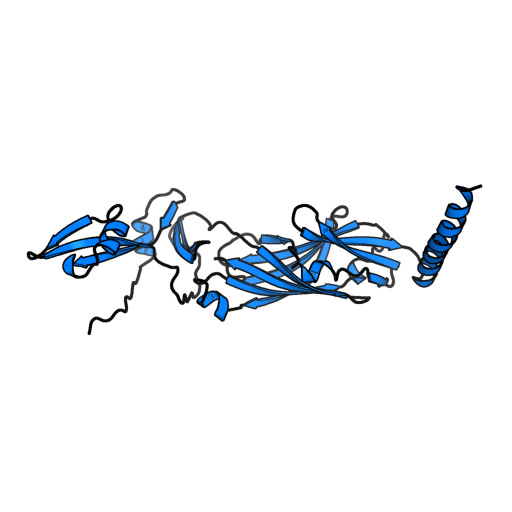0 92.00 209 GLN A CA 1
ATOM 1720 C C . GLN A 1 209 ? -11.029 -4.022 -4.440 1.00 92.00 209 GLN A C 1
ATOM 1722 O O . GLN A 1 209 ? -10.323 -4.956 -4.808 1.00 92.00 209 GLN A O 1
ATOM 1727 N N . GLU A 1 210 ? -12.112 -3.619 -5.089 1.00 91.19 210 GLU A N 1
ATOM 1728 C CA . GLU A 1 210 ? -12.582 -4.238 -6.328 1.00 91.19 210 GLU A CA 1
ATOM 1729 C C . GLU A 1 210 ? -11.613 -3.956 -7.487 1.00 91.19 210 GLU A C 1
ATOM 1731 O O . GLU A 1 210 ? -11.072 -4.869 -8.109 1.00 91.19 210 GLU A O 1
ATOM 1736 N N . GLU A 1 211 ? -11.301 -2.676 -7.705 1.00 94.25 211 GLU A N 1
ATOM 1737 C CA . GLU A 1 211 ? -10.424 -2.244 -8.792 1.00 94.25 211 GLU A CA 1
ATOM 1738 C C . GLU A 1 211 ? -8.941 -2.216 -8.385 1.00 94.25 211 GLU A C 1
ATOM 1740 O O . GLU A 1 211 ? -8.591 -1.620 -7.348 1.00 94.25 211 GLU A O 1
ATOM 1745 N N . PRO A 1 212 ? -8.029 -2.747 -9.227 1.00 96.00 212 PRO A N 1
ATOM 1746 C CA . PRO A 1 212 ? -6.602 -2.715 -8.958 1.00 96.00 212 PRO A CA 1
ATOM 1747 C C . PRO A 1 212 ? -6.078 -1.281 -8.887 1.00 96.00 212 PRO A C 1
ATOM 1749 O O . PRO A 1 212 ? -6.522 -0.373 -9.593 1.00 96.00 212 PRO A O 1
ATOM 1752 N N . LYS A 1 213 ? -5.073 -1.062 -8.037 1.00 96.31 213 LYS A N 1
ATOM 1753 C CA . LYS A 1 213 ? -4.480 0.261 -7.837 1.00 96.31 213 LYS A CA 1
ATOM 1754 C C . LYS A 1 213 ? -3.115 0.383 -8.475 1.00 96.31 213 LYS A C 1
ATOM 1756 O O . LYS A 1 213 ? -2.204 -0.387 -8.186 1.00 96.31 213 LYS A O 1
ATOM 1761 N N . MET A 1 214 ? -2.969 1.429 -9.279 1.00 96.56 214 MET A N 1
ATOM 1762 C CA . MET A 1 214 ? -1.706 1.828 -9.885 1.00 96.56 214 MET A CA 1
ATOM 1763 C C . MET A 1 214 ? -0.894 2.672 -8.905 1.00 96.56 214 MET A C 1
ATOM 1765 O O . MET A 1 214 ? -1.293 3.771 -8.518 1.00 96.56 214 MET A O 1
ATOM 1769 N N . VAL A 1 215 ? 0.274 2.171 -8.514 1.00 96.94 215 VAL A N 1
ATOM 1770 C CA . VAL A 1 215 ? 1.186 2.837 -7.582 1.00 96.94 215 VAL A CA 1
ATOM 1771 C C . VAL A 1 215 ? 2.489 3.144 -8.295 1.00 96.94 215 VAL A C 1
ATOM 1773 O O . VAL A 1 215 ? 3.183 2.238 -8.744 1.00 96.94 215 VAL A O 1
ATOM 1776 N N . ARG A 1 216 ? 2.864 4.423 -8.365 1.00 96.38 216 ARG A N 1
ATOM 1777 C CA . ARG A 1 216 ? 4.166 4.811 -8.917 1.00 96.38 216 ARG A CA 1
ATOM 1778 C C . ARG A 1 216 ? 5.307 4.370 -8.008 1.00 96.38 216 ARG A C 1
ATOM 1780 O O . ARG A 1 216 ? 5.284 4.631 -6.802 1.00 96.38 216 ARG A O 1
ATOM 1787 N N . VAL A 1 217 ? 6.316 3.746 -8.609 1.00 96.69 217 VAL A N 1
ATOM 1788 C CA . VAL A 1 217 ? 7.564 3.386 -7.932 1.00 96.69 217 VAL A CA 1
ATOM 1789 C C . VAL A 1 217 ? 8.368 4.665 -7.720 1.00 96.69 217 VAL A C 1
ATOM 1791 O O . VAL A 1 217 ? 8.554 5.465 -8.638 1.00 96.69 217 VAL A O 1
ATOM 1794 N N . GLY A 1 218 ? 8.805 4.917 -6.491 1.00 93.81 218 GLY A N 1
ATOM 1795 C CA . GLY A 1 218 ? 9.359 6.220 -6.151 1.00 93.81 218 GLY A CA 1
ATOM 1796 C C . GLY A 1 218 ? 9.803 6.365 -4.711 1.00 93.81 218 GLY A C 1
ATOM 1797 O O . GLY A 1 218 ? 9.901 5.390 -3.967 1.00 93.81 218 GLY A O 1
ATOM 1798 N N . ARG A 1 219 ? 10.044 7.624 -4.335 1.00 91.31 219 ARG A N 1
ATOM 1799 C CA . ARG A 1 219 ? 10.525 8.056 -3.018 1.00 91.31 219 ARG A CA 1
ATOM 1800 C C . ARG A 1 219 ? 11.825 7.334 -2.647 1.00 91.31 219 ARG A C 1
ATOM 1802 O O . ARG A 1 219 ? 11.835 6.524 -1.721 1.00 91.31 219 ARG A O 1
ATOM 1809 N N . PRO A 1 220 ? 12.921 7.585 -3.380 1.00 90.81 220 PRO A N 1
ATOM 1810 C CA . PRO A 1 220 ? 14.216 7.025 -3.031 1.00 90.81 220 PRO A CA 1
ATOM 1811 C C . PRO A 1 220 ? 14.637 7.474 -1.637 1.00 90.81 220 PRO A C 1
ATOM 1813 O O . PRO A 1 220 ? 14.462 8.641 -1.267 1.00 90.81 220 PRO A O 1
ATOM 1816 N N . THR A 1 221 ? 15.246 6.566 -0.876 1.00 85.88 221 THR A N 1
ATOM 1817 C CA . THR A 1 221 ? 15.992 6.976 0.315 1.00 85.88 221 THR A CA 1
ATOM 1818 C C . THR A 1 221 ? 17.115 7.934 -0.089 1.00 85.88 221 THR A C 1
ATOM 1820 O O . THR A 1 221 ? 17.599 7.911 -1.225 1.00 85.88 221 THR A O 1
ATOM 1823 N N . THR A 1 222 ? 17.568 8.777 0.841 1.00 74.00 222 THR A N 1
ATOM 1824 C CA . THR A 1 222 ? 18.647 9.746 0.588 1.00 74.00 222 THR A CA 1
ATOM 1825 C C . THR A 1 222 ? 19.891 9.086 -0.012 1.00 74.00 222 THR A C 1
ATOM 1827 O O . THR A 1 222 ? 20.502 9.649 -0.914 1.00 74.00 222 THR A O 1
ATOM 1830 N N . ARG A 1 223 ? 20.216 7.857 0.414 1.00 68.81 223 ARG A N 1
ATOM 1831 C CA . ARG A 1 223 ? 21.343 7.077 -0.119 1.00 68.81 223 ARG A CA 1
ATOM 1832 C C . ARG A 1 223 ? 21.121 6.672 -1.579 1.00 68.81 223 ARG A C 1
ATOM 1834 O O . ARG A 1 223 ? 22.038 6.781 -2.380 1.00 68.81 223 ARG A O 1
ATOM 1841 N N . THR A 1 224 ? 19.908 6.262 -1.952 1.00 69.69 224 THR A N 1
ATOM 1842 C CA . THR A 1 224 ? 19.581 5.782 -3.308 1.00 69.69 224 THR A CA 1
ATOM 1843 C C . THR A 1 224 ? 19.621 6.890 -4.367 1.00 69.69 224 THR A C 1
ATOM 1845 O O . THR A 1 224 ? 19.858 6.602 -5.539 1.00 69.69 224 THR A O 1
ATOM 1848 N N . LYS A 1 225 ? 19.440 8.162 -3.978 1.00 67.56 225 LYS A N 1
ATOM 1849 C CA . LYS A 1 225 ? 19.503 9.308 -4.907 1.00 67.56 225 LYS A CA 1
ATOM 1850 C C . LYS A 1 225 ? 20.854 9.438 -5.623 1.00 67.56 225 LYS A C 1
ATOM 1852 O O . LYS A 1 225 ? 20.902 9.991 -6.712 1.00 67.56 225 LYS A O 1
ATOM 1857 N N . LEU A 1 226 ? 21.927 8.906 -5.034 1.00 59.97 226 LEU A N 1
ATOM 1858 C CA . LEU A 1 226 ? 23.295 8.998 -5.555 1.00 59.97 226 LEU A CA 1
ATOM 1859 C C . LEU A 1 226 ? 23.665 7.864 -6.531 1.00 59.97 226 LEU A C 1
ATOM 1861 O O . LEU A 1 226 ? 24.750 7.885 -7.105 1.00 59.97 226 LEU A O 1
ATOM 1865 N N . PHE A 1 227 ? 22.789 6.870 -6.727 1.00 63.03 227 PHE A N 1
ATOM 1866 C CA . PHE A 1 227 ? 23.104 5.644 -7.477 1.00 63.03 227 PHE A CA 1
ATOM 1867 C C . PHE A 1 227 ? 22.315 5.481 -8.787 1.00 63.03 227 PHE A C 1
ATOM 1869 O O . PHE A 1 227 ? 22.261 4.386 -9.344 1.00 63.03 227 PHE A O 1
ATOM 1876 N N . THR A 1 228 ? 21.738 6.558 -9.323 1.00 69.81 228 THR A N 1
ATOM 1877 C CA . THR A 1 228 ? 21.134 6.561 -10.664 1.00 69.81 228 THR A CA 1
ATOM 1878 C C . THR A 1 228 ? 22.224 6.629 -11.728 1.00 69.81 228 THR A C 1
ATOM 1880 O O . THR A 1 228 ? 22.732 7.702 -12.051 1.00 69.81 228 THR A O 1
ATOM 1883 N N . LYS A 1 229 ? 22.622 5.473 -12.262 1.00 79.25 229 LYS A N 1
ATOM 1884 C CA . LYS A 1 229 ? 23.561 5.409 -13.386 1.00 79.25 229 LYS A CA 1
ATOM 1885 C C . LYS A 1 229 ? 22.788 5.371 -14.693 1.00 79.25 229 LYS A C 1
ATOM 1887 O O . LYS A 1 229 ? 21.816 4.636 -14.809 1.00 79.25 229 LYS A O 1
ATOM 1892 N N . ARG A 1 230 ? 23.252 6.121 -15.684 1.00 84.38 230 ARG A N 1
ATOM 1893 C CA . ARG A 1 230 ? 22.840 5.937 -17.074 1.00 84.38 230 ARG A CA 1
ATOM 1894 C C . ARG A 1 230 ? 23.232 4.535 -17.556 1.00 84.38 230 ARG A C 1
ATOM 1896 O O . ARG A 1 230 ? 24.332 4.074 -17.244 1.00 84.38 230 ARG A O 1
ATOM 1903 N N . THR A 1 231 ? 22.370 3.913 -18.353 1.00 86.50 231 THR A N 1
ATOM 1904 C CA . THR A 1 231 ? 22.657 2.665 -19.069 1.00 86.50 231 THR A CA 1
ATOM 1905 C C . THR A 1 231 ? 22.623 2.911 -20.567 1.00 86.50 231 THR A C 1
ATOM 1907 O O . THR A 1 231 ? 21.721 3.578 -21.062 1.00 86.50 231 THR A O 1
ATOM 1910 N N . ASP A 1 232 ? 23.569 2.319 -21.290 1.00 85.75 232 ASP A N 1
ATOM 1911 C CA . ASP A 1 232 ? 23.430 2.132 -22.729 1.00 85.75 232 ASP A CA 1
ATOM 1912 C C . ASP A 1 232 ? 22.981 0.682 -22.994 1.00 85.75 232 ASP A C 1
ATOM 1914 O O . ASP A 1 232 ? 23.586 -0.255 -22.460 1.00 85.75 232 ASP A O 1
ATOM 1918 N N . VAL A 1 233 ? 21.936 0.502 -23.798 1.00 85.06 233 VAL A N 1
ATOM 1919 C CA . VAL A 1 233 ? 21.329 -0.795 -24.137 1.00 85.06 233 VAL A CA 1
ATOM 1920 C C . VAL A 1 233 ? 21.409 -0.992 -25.642 1.00 85.06 233 VAL A C 1
ATOM 1922 O O . VAL A 1 233 ? 21.242 -0.048 -26.407 1.00 85.06 233 VAL A O 1
ATOM 1925 N N . SER A 1 234 ? 21.700 -2.208 -26.088 1.00 81.88 234 SER A N 1
ATOM 1926 C CA . SER A 1 234 ? 21.722 -2.556 -27.510 1.00 81.88 234 SER A CA 1
ATOM 1927 C C . SER A 1 234 ? 20.849 -3.779 -27.729 1.00 81.88 234 SER A C 1
ATOM 1929 O O . SER A 1 234 ? 20.998 -4.761 -27.006 1.00 81.88 234 SER A O 1
ATOM 1931 N N . SER A 1 235 ? 19.971 -3.712 -28.723 1.00 80.12 235 SER A N 1
ATOM 1932 C CA . SER A 1 235 ? 19.154 -4.832 -29.187 1.00 80.12 235 SER A CA 1
ATOM 1933 C C . SER A 1 235 ? 19.348 -5.016 -30.695 1.00 80.12 235 SER A C 1
ATOM 1935 O O . SER A 1 235 ? 20.082 -4.259 -31.336 1.00 80.12 235 SER A O 1
ATOM 1937 N N . ASN A 1 236 ? 18.679 -6.008 -31.283 1.00 74.56 236 ASN A N 1
ATOM 1938 C CA . ASN A 1 236 ? 18.674 -6.193 -32.739 1.00 74.56 236 ASN A CA 1
ATOM 1939 C C . ASN A 1 236 ? 18.082 -4.983 -33.485 1.00 74.56 236 ASN A C 1
ATOM 1941 O O . ASN A 1 236 ? 18.417 -4.762 -34.645 1.00 74.56 236 ASN A O 1
ATOM 1945 N N . ASN A 1 237 ? 17.240 -4.195 -32.811 1.00 71.62 237 ASN A N 1
ATOM 1946 C CA . ASN A 1 237 ? 16.467 -3.108 -33.411 1.00 71.62 237 ASN A CA 1
ATOM 1947 C C . ASN A 1 237 ? 17.163 -1.744 -33.302 1.00 71.62 237 ASN A C 1
ATOM 1949 O O . ASN A 1 237 ? 16.718 -0.778 -33.911 1.00 71.62 237 ASN A O 1
ATOM 1953 N N . GLY A 1 238 ? 18.256 -1.647 -32.540 1.00 81.00 238 GLY A N 1
ATOM 1954 C CA . GLY A 1 238 ? 18.986 -0.397 -32.373 1.00 81.00 238 GLY A CA 1
ATOM 1955 C C . GLY A 1 238 ? 19.674 -0.280 -31.023 1.00 81.00 238 GLY A C 1
ATOM 1956 O O . GLY A 1 238 ? 19.955 -1.263 -30.330 1.00 81.00 238 GLY A O 1
ATOM 1957 N N . VAL A 1 239 ? 19.976 0.958 -30.656 1.00 85.38 239 VAL A N 1
ATOM 1958 C CA . VAL A 1 239 ? 20.654 1.288 -29.405 1.00 85.38 239 VAL A CA 1
ATOM 1959 C C . VAL A 1 239 ? 19.847 2.338 -28.664 1.00 85.38 239 VAL A C 1
ATOM 1961 O O . VAL A 1 239 ? 19.488 3.356 -29.246 1.00 85.38 239 VAL A O 1
ATOM 1964 N N . ALA A 1 240 ? 19.634 2.122 -27.368 1.00 87.38 240 ALA A N 1
ATOM 1965 C CA . ALA A 1 240 ? 18.978 3.080 -26.495 1.00 87.38 240 ALA A CA 1
ATOM 1966 C C . ALA A 1 240 ? 19.925 3.588 -25.408 1.00 87.38 240 ALA A C 1
ATOM 1968 O O . ALA A 1 240 ? 20.710 2.837 -24.820 1.00 87.38 240 ALA A O 1
ATOM 1969 N N . ILE A 1 241 ? 19.823 4.875 -25.102 1.00 89.31 241 ILE A N 1
ATOM 1970 C CA . ILE A 1 241 ? 20.410 5.479 -23.911 1.00 89.31 241 ILE A CA 1
ATOM 1971 C C . ILE A 1 241 ? 19.290 5.697 -22.916 1.00 89.31 241 ILE A C 1
ATOM 1973 O O . ILE A 1 241 ? 18.356 6.443 -23.186 1.00 89.31 241 ILE A O 1
ATOM 1977 N N . ILE A 1 242 ? 19.422 5.075 -21.753 1.00 91.31 242 ILE A N 1
ATOM 1978 C CA . ILE A 1 242 ? 18.415 5.099 -20.703 1.00 91.31 242 ILE A CA 1
ATOM 1979 C C . ILE A 1 242 ? 18.976 5.866 -19.513 1.00 91.31 242 ILE A C 1
ATOM 1981 O O . ILE A 1 242 ? 19.945 5.437 -18.874 1.00 91.31 242 ILE A O 1
ATOM 1985 N N . ASN A 1 243 ? 18.348 6.996 -19.204 1.00 91.50 243 ASN A N 1
ATOM 1986 C CA . ASN A 1 243 ? 18.685 7.863 -18.084 1.00 91.50 243 ASN A CA 1
ATOM 1987 C C . ASN A 1 243 ? 17.601 7.753 -17.000 1.00 91.50 243 ASN A C 1
ATOM 1989 O O . ASN A 1 243 ? 16.518 8.325 -17.145 1.00 91.50 243 ASN A O 1
ATOM 1993 N N . PRO A 1 244 ? 17.865 7.045 -15.888 1.00 92.56 244 PRO A N 1
ATOM 1994 C CA . PRO A 1 244 ? 16.945 7.014 -14.762 1.00 92.56 244 PRO A CA 1
ATOM 1995 C C . PRO A 1 244 ? 16.996 8.348 -14.017 1.00 92.56 244 PRO A C 1
ATOM 1997 O O . PRO A 1 244 ? 18.078 8.817 -13.658 1.00 92.56 244 PRO A O 1
ATOM 2000 N N . TYR A 1 245 ? 15.838 8.930 -13.726 1.00 91.44 245 TYR A N 1
ATOM 2001 C CA . TYR A 1 245 ? 15.728 10.146 -12.927 1.00 91.44 245 TYR A CA 1
ATOM 2002 C C . TYR A 1 245 ? 14.518 10.096 -11.991 1.00 91.44 245 TYR A C 1
ATOM 2004 O O . TYR A 1 245 ? 13.609 9.279 -12.146 1.00 91.44 245 TYR A O 1
ATOM 2012 N N . TYR A 1 246 ? 14.508 10.986 -10.997 1.00 92.25 246 TYR A N 1
ATOM 2013 C CA . TYR A 1 246 ? 13.377 11.144 -10.088 1.00 92.25 246 TYR A CA 1
ATOM 2014 C C . TYR A 1 246 ? 12.608 12.423 -10.412 1.00 92.25 246 TYR A C 1
ATOM 2016 O O . TYR A 1 246 ? 13.192 13.502 -10.488 1.00 92.25 246 TYR A O 1
ATOM 2024 N N . THR A 1 247 ? 11.288 12.327 -10.570 1.00 89.25 247 THR A N 1
ATOM 2025 C CA . THR A 1 247 ? 10.432 13.489 -10.853 1.00 89.25 247 THR A CA 1
ATOM 2026 C C . THR A 1 247 ? 10.508 14.519 -9.724 1.00 89.25 247 THR A C 1
ATOM 2028 O O . THR A 1 247 ? 10.436 14.139 -8.556 1.00 89.25 247 THR A O 1
ATOM 2031 N N . PHE A 1 248 ? 10.507 15.810 -10.052 1.00 82.31 248 PHE A N 1
ATOM 2032 C CA . PHE A 1 248 ? 10.664 16.895 -9.077 1.00 82.31 248 PHE A CA 1
ATOM 2033 C C . PHE A 1 248 ? 9.649 16.864 -7.915 1.00 82.31 248 PHE A C 1
ATOM 2035 O O . PHE A 1 248 ? 10.039 16.854 -6.752 1.00 82.31 248 PHE A O 1
ATOM 2042 N N . LYS A 1 249 ? 8.342 16.788 -8.212 1.00 84.69 249 LYS A N 1
ATOM 2043 C CA . LYS A 1 249 ? 7.282 16.946 -7.193 1.00 84.69 249 LYS A CA 1
ATOM 2044 C C . LYS A 1 249 ? 7.144 15.751 -6.246 1.00 84.69 249 LYS A C 1
ATOM 2046 O O . LYS A 1 249 ? 7.017 15.923 -5.041 1.00 84.69 249 LYS A O 1
ATOM 2051 N N . ALA A 1 250 ? 7.129 14.536 -6.792 1.00 86.44 250 ALA A N 1
ATOM 2052 C CA . ALA A 1 250 ? 6.799 13.325 -6.034 1.00 86.44 250 ALA A CA 1
ATOM 2053 C C . ALA A 1 250 ? 7.995 12.382 -5.824 1.00 86.44 250 ALA A C 1
ATOM 2055 O O . ALA A 1 250 ? 7.862 11.367 -5.142 1.00 86.44 250 ALA A O 1
ATOM 2056 N N . SER A 1 251 ? 9.158 12.707 -6.403 1.00 91.38 251 SER A N 1
ATOM 2057 C CA . SER A 1 251 ? 10.338 11.833 -6.430 1.00 91.38 251 SER A CA 1
ATOM 2058 C C . SER A 1 251 ? 10.033 10.417 -6.951 1.00 91.38 251 SER A C 1
ATOM 2060 O O . SER A 1 251 ? 10.570 9.437 -6.437 1.00 91.38 251 SER A O 1
ATOM 2062 N N . ASN A 1 252 ? 9.147 10.293 -7.946 1.00 94.81 252 ASN A N 1
ATOM 2063 C CA . ASN A 1 252 ? 8.867 9.028 -8.628 1.00 94.81 252 ASN A CA 1
ATOM 2064 C C . ASN A 1 252 ? 9.984 8.691 -9.612 1.00 94.81 252 ASN A C 1
ATOM 2066 O O . ASN A 1 252 ? 10.531 9.602 -10.226 1.00 94.81 252 ASN A O 1
ATOM 2070 N N . LEU A 1 253 ? 10.301 7.408 -9.763 1.00 94.19 253 LEU A N 1
ATOM 2071 C CA . LEU A 1 253 ? 11.278 6.934 -10.735 1.00 94.19 253 LEU A CA 1
ATOM 2072 C C . LEU A 1 253 ? 10.678 6.983 -12.145 1.00 94.19 253 LEU A C 1
ATOM 2074 O O . LEU A 1 253 ? 9.542 6.548 -12.369 1.00 94.19 253 LEU A O 1
ATOM 2078 N N . SER A 1 254 ? 11.466 7.512 -13.071 1.00 95.06 254 SER A N 1
ATOM 2079 C CA . SER A 1 254 ? 11.176 7.576 -14.498 1.00 95.06 254 SER A CA 1
ATOM 2080 C C . SER A 1 254 ? 12.452 7.314 -15.288 1.00 95.06 254 SER A C 1
ATOM 2082 O O . SER A 1 254 ? 13.554 7.552 -14.791 1.00 95.06 254 SER A O 1
ATOM 2084 N N . LEU A 1 255 ? 12.301 6.827 -16.513 1.00 94.44 255 LEU A N 1
ATOM 2085 C CA . LEU A 1 255 ? 13.389 6.528 -17.433 1.00 94.44 255 LEU A CA 1
ATOM 2086 C C . LEU A 1 255 ? 13.226 7.407 -18.664 1.00 94.44 255 LEU A C 1
ATOM 2088 O O . LEU A 1 255 ? 12.238 7.288 -19.376 1.00 94.44 255 LEU A O 1
ATOM 2092 N N . GLU A 1 256 ? 14.172 8.299 -18.904 1.00 93.62 256 GLU A N 1
ATOM 2093 C CA . GLU A 1 256 ? 14.260 9.014 -20.174 1.00 93.62 256 GLU A CA 1
ATOM 2094 C C . GLU A 1 256 ? 15.048 8.142 -21.153 1.00 93.62 256 GLU A C 1
ATOM 2096 O O . GLU A 1 256 ? 16.171 7.729 -20.845 1.00 93.62 256 GLU A O 1
ATOM 2101 N N . VAL A 1 257 ? 14.431 7.805 -22.283 1.00 91.88 257 VAL A N 1
ATOM 2102 C CA . VAL A 1 257 ? 14.971 6.860 -23.259 1.00 91.88 257 VAL A CA 1
ATOM 2103 C C . VAL A 1 257 ? 15.167 7.575 -24.584 1.00 91.88 257 VAL A C 1
ATOM 2105 O O . VAL A 1 257 ? 14.210 8.081 -25.161 1.00 91.88 257 VAL A O 1
ATOM 2108 N N . PHE A 1 258 ? 16.413 7.575 -25.050 1.00 88.69 258 PHE A N 1
ATOM 2109 C CA . PHE A 1 258 ? 16.795 8.092 -26.358 1.00 88.69 258 PHE A CA 1
ATOM 2110 C C . PHE A 1 258 ? 17.193 6.935 -27.269 1.00 88.69 258 PHE A C 1
ATOM 2112 O O . PHE A 1 258 ? 18.127 6.203 -26.923 1.00 88.69 258 PHE A O 1
ATOM 2119 N N . ASN A 1 259 ? 16.520 6.766 -28.402 1.00 85.06 259 ASN A N 1
ATOM 2120 C CA . ASN A 1 259 ? 16.763 5.677 -29.345 1.00 85.06 259 ASN A CA 1
ATOM 2121 C C . ASN A 1 259 ? 17.589 6.152 -30.554 1.00 85.06 259 ASN A C 1
ATOM 2123 O O . ASN A 1 259 ? 17.452 7.270 -31.039 1.00 85.06 259 ASN A O 1
ATOM 2127 N N . PHE A 1 260 ? 18.491 5.299 -31.044 1.00 80.75 260 PHE A N 1
ATOM 2128 C CA . PHE A 1 260 ? 19.420 5.628 -32.128 1.00 80.75 260 PHE A CA 1
ATOM 2129 C C . PHE A 1 260 ? 19.609 4.468 -33.103 1.00 80.75 260 PHE A C 1
ATOM 2131 O O . PHE A 1 260 ? 19.623 3.296 -32.714 1.00 80.75 260 PHE A O 1
ATOM 2138 N N . TYR A 1 261 ? 19.885 4.820 -34.361 1.00 68.75 261 TYR A N 1
ATOM 2139 C CA . TYR A 1 261 ? 20.330 3.878 -35.384 1.00 68.75 261 TYR A CA 1
ATOM 2140 C C . TYR A 1 261 ? 21.839 3.589 -35.271 1.00 68.75 261 TYR A C 1
ATOM 2142 O O . TYR A 1 261 ? 22.650 4.495 -35.060 1.00 68.75 261 TYR A O 1
ATOM 2150 N N . GLY A 1 262 ? 22.238 2.331 -35.482 1.00 65.69 262 GLY A N 1
ATOM 2151 C CA . GLY A 1 262 ? 23.644 1.924 -35.618 1.00 65.6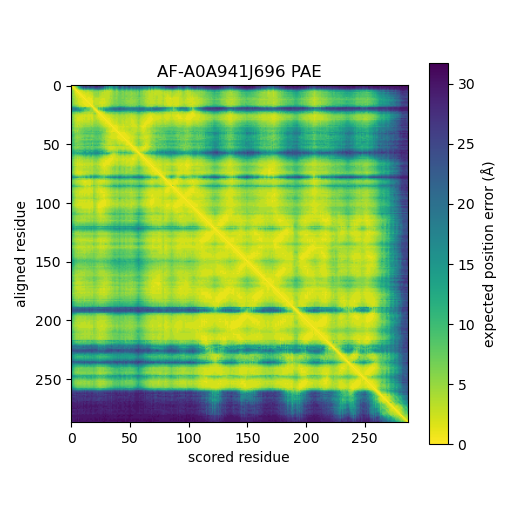9 262 GLY A CA 1
ATOM 2152 C C . GLY A 1 262 ? 24.327 1.395 -34.346 1.00 65.69 262 GLY A C 1
ATOM 2153 O O . GLY A 1 262 ? 23.714 1.193 -33.305 1.00 65.69 262 GLY A O 1
ATOM 2154 N N . LYS A 1 263 ? 25.637 1.108 -34.438 1.00 61.62 263 LYS A N 1
ATOM 2155 C CA . LYS A 1 263 ? 26.422 0.497 -33.344 1.00 61.62 263 LYS A CA 1
ATOM 2156 C C . LYS A 1 263 ? 26.785 1.521 -32.262 1.00 61.62 263 LYS A C 1
ATOM 2158 O O . LYS A 1 263 ? 27.304 2.595 -32.565 1.00 61.62 263 LYS A O 1
ATOM 2163 N N . LEU A 1 264 ? 26.667 1.123 -30.990 1.00 62.12 264 LEU A N 1
ATOM 2164 C CA . LEU A 1 264 ? 27.000 1.932 -29.803 1.00 62.12 264 LEU A CA 1
ATOM 2165 C C . LEU A 1 264 ? 28.396 2.597 -29.870 1.00 62.12 264 LEU A C 1
ATOM 2167 O O . LEU A 1 264 ? 28.599 3.700 -29.358 1.00 62.12 264 LEU A O 1
ATOM 2171 N N . SER A 1 265 ? 29.367 1.946 -30.516 1.00 59.06 265 SER A N 1
ATOM 2172 C CA . SER A 1 265 ? 30.735 2.452 -30.692 1.00 59.06 265 SER A CA 1
ATOM 2173 C C . SER A 1 265 ? 30.817 3.712 -31.562 1.00 59.06 265 SER A C 1
ATOM 2175 O O . SER A 1 265 ? 31.640 4.587 -31.286 1.00 59.06 265 SER A O 1
ATOM 2177 N N . ILE A 1 266 ? 29.955 3.837 -32.574 1.00 59.56 266 ILE A N 1
ATOM 2178 C CA . ILE A 1 266 ? 29.895 4.996 -33.474 1.00 59.56 266 ILE A CA 1
ATOM 2179 C C . ILE A 1 266 ? 29.373 6.209 -32.700 1.00 59.56 266 ILE A C 1
ATOM 2181 O O . ILE A 1 266 ? 29.988 7.275 -32.716 1.00 59.56 266 ILE A O 1
ATOM 2185 N N . PHE A 1 267 ? 28.316 6.018 -31.911 1.00 59.97 267 PHE A N 1
ATOM 2186 C CA . PHE A 1 267 ? 27.746 7.078 -31.085 1.00 59.97 267 PHE A CA 1
ATOM 2187 C C . PHE A 1 267 ? 28.695 7.538 -29.965 1.00 59.97 267 PHE A C 1
ATOM 2189 O O . PHE A 1 267 ? 28.870 8.738 -29.739 1.00 59.97 267 PHE A O 1
ATOM 2196 N N . LYS A 1 268 ? 29.381 6.601 -29.290 1.00 60.47 268 LYS A N 1
ATOM 2197 C CA . LYS A 1 268 ? 30.404 6.936 -28.281 1.00 60.47 268 LYS A CA 1
ATOM 2198 C C . LYS A 1 268 ? 31.549 7.755 -28.874 1.00 60.47 268 LYS A C 1
ATOM 2200 O O . LYS A 1 268 ? 31.999 8.703 -28.228 1.00 60.47 268 LYS A O 1
ATOM 2205 N N . LYS A 1 269 ? 31.967 7.455 -30.111 1.00 59.25 269 LYS A N 1
ATOM 2206 C CA . LYS A 1 269 ? 32.908 8.302 -30.856 1.00 59.25 269 LYS A CA 1
ATOM 2207 C C . LYS A 1 269 ? 32.303 9.689 -31.100 1.00 59.25 269 LYS A C 1
ATOM 2209 O O . LYS A 1 269 ? 32.889 10.667 -30.660 1.00 59.25 269 LYS A O 1
ATOM 2214 N N . MET A 1 270 ? 31.099 9.808 -31.656 1.00 56.41 270 MET A N 1
ATOM 2215 C CA . MET A 1 270 ? 30.474 11.120 -31.916 1.00 56.41 270 MET A CA 1
ATOM 2216 C C . MET A 1 270 ? 30.324 12.000 -30.657 1.00 56.41 270 MET A C 1
ATOM 2218 O O . MET A 1 270 ? 30.613 13.199 -30.695 1.00 56.41 270 MET A O 1
ATOM 2222 N N . MET A 1 271 ? 29.937 11.428 -29.512 1.00 60.25 271 MET A N 1
ATOM 2223 C CA . MET A 1 271 ? 29.824 12.178 -28.252 1.00 60.25 271 M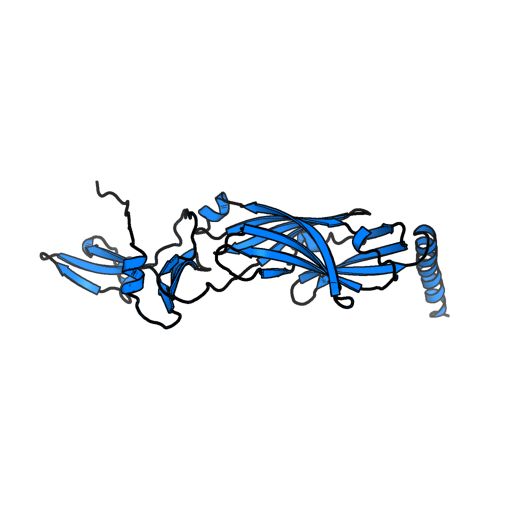ET A CA 1
ATOM 2224 C C . MET A 1 271 ? 31.174 12.517 -27.608 1.00 60.25 271 MET A C 1
ATOM 2226 O O . MET A 1 271 ? 31.326 13.603 -27.043 1.00 60.25 271 MET A O 1
ATOM 2230 N N . GLY A 1 272 ? 32.163 11.621 -27.702 1.00 58.25 272 GLY A N 1
ATOM 2231 C CA . GLY A 1 272 ? 33.536 11.902 -27.273 1.00 58.25 272 GLY A CA 1
ATOM 2232 C C . GLY A 1 272 ? 34.150 13.061 -28.062 1.00 58.25 272 GLY A C 1
ATOM 2233 O O . GLY A 1 272 ? 34.767 13.954 -27.481 1.00 58.25 272 GLY A O 1
ATOM 2234 N N . TRP A 1 273 ? 33.877 13.113 -29.368 1.00 49.62 273 TRP A N 1
ATOM 2235 C CA . TRP A 1 273 ? 34.305 14.197 -30.250 1.00 49.62 273 TRP A CA 1
ATOM 2236 C C . TRP A 1 273 ? 33.572 15.505 -29.952 1.00 49.62 273 TRP A C 1
ATOM 2238 O O . TRP A 1 273 ? 34.204 16.553 -29.937 1.00 49.62 273 TRP A O 1
ATOM 2248 N N . ARG A 1 274 ? 32.276 15.476 -29.609 1.00 51.44 274 ARG A N 1
ATOM 2249 C CA . ARG A 1 274 ? 31.547 16.672 -29.137 1.00 51.44 274 ARG A CA 1
ATOM 2250 C C . ARG A 1 274 ? 32.163 17.282 -27.873 1.00 51.44 274 ARG A C 1
ATOM 2252 O O . ARG A 1 274 ? 32.265 18.502 -27.790 1.00 51.44 274 ARG A O 1
ATOM 2259 N N . ARG A 1 275 ? 32.603 16.460 -26.911 1.00 53.97 275 ARG A N 1
ATOM 2260 C CA . ARG A 1 275 ? 33.308 16.938 -25.703 1.00 53.97 275 ARG A CA 1
ATOM 2261 C C . ARG A 1 275 ? 34.666 17.560 -26.040 1.00 53.97 275 ARG A C 1
ATOM 2263 O O . ARG A 1 275 ? 34.988 18.615 -25.502 1.00 53.97 275 ARG A O 1
ATOM 2270 N N . PHE A 1 276 ? 35.414 16.961 -26.966 1.00 54.94 276 PHE A N 1
ATOM 2271 C CA . PHE A 1 276 ? 36.668 17.526 -27.476 1.00 54.94 276 PHE A CA 1
ATOM 2272 C C . PHE A 1 276 ? 36.448 18.841 -28.244 1.00 54.94 276 PHE A C 1
ATOM 2274 O O . PHE A 1 276 ? 37.094 19.842 -27.958 1.00 54.94 276 PHE A O 1
ATOM 2281 N N . LEU A 1 277 ? 35.479 18.894 -29.159 1.00 50.16 277 LEU A N 1
ATOM 2282 C CA . LEU A 1 277 ? 35.138 20.092 -29.934 1.00 50.16 277 LEU A CA 1
ATOM 2283 C C . LEU A 1 277 ? 34.609 21.236 -29.052 1.00 50.16 277 LEU A C 1
ATOM 2285 O O . LEU A 1 277 ? 34.878 22.404 -29.331 1.00 50.16 277 LEU A O 1
ATOM 2289 N N . ALA A 1 278 ? 33.902 20.928 -27.961 1.00 53.84 278 ALA A N 1
ATOM 2290 C CA . ALA A 1 278 ? 33.469 21.923 -26.979 1.00 53.84 278 ALA A CA 1
ATOM 2291 C C . ALA A 1 278 ? 34.652 22.579 -26.239 1.00 53.84 278 ALA A C 1
ATOM 2293 O O . ALA A 1 278 ? 34.597 23.775 -25.949 1.00 53.84 278 ALA A O 1
ATOM 2294 N N . LEU A 1 279 ? 35.743 21.840 -25.993 1.00 52.78 279 LEU A N 1
ATOM 2295 C CA . LEU A 1 279 ? 36.984 22.401 -25.442 1.00 52.78 279 LEU A CA 1
ATOM 2296 C C . LEU A 1 279 ? 37.654 23.369 -26.431 1.00 52.78 279 LEU A C 1
ATOM 2298 O O . LEU A 1 279 ? 38.148 24.416 -26.017 1.00 52.78 279 LEU A O 1
ATOM 2302 N N . PHE A 1 280 ? 37.592 23.084 -27.736 1.00 55.66 280 PHE A N 1
ATOM 2303 C CA . PHE A 1 280 ? 38.104 23.986 -28.776 1.00 55.66 280 PHE A CA 1
ATOM 2304 C C . PHE A 1 280 ? 37.217 25.218 -29.013 1.00 55.66 280 PHE A C 1
ATOM 2306 O O . PHE A 1 280 ? 37.741 26.298 -29.273 1.00 55.66 280 PHE A O 1
ATOM 2313 N N . LYS A 1 281 ? 35.889 25.116 -28.850 1.00 50.06 281 LYS A N 1
ATOM 2314 C CA . LYS A 1 281 ? 34.991 26.289 -28.885 1.00 50.06 281 LYS A CA 1
ATOM 2315 C C . LYS A 1 281 ? 35.198 27.235 -27.697 1.00 50.06 281 LYS A C 1
ATOM 2317 O O . LYS A 1 281 ? 35.054 28.441 -27.863 1.00 50.06 281 LYS A O 1
ATOM 2322 N N . LYS A 1 282 ? 35.591 26.723 -26.524 1.00 47.75 282 LYS A N 1
ATOM 2323 C CA . LYS A 1 282 ? 35.874 27.552 -25.337 1.00 47.75 282 LYS A CA 1
ATOM 2324 C C . LYS A 1 282 ? 37.105 28.455 -25.501 1.00 47.75 282 LYS A C 1
ATOM 2326 O O . LYS A 1 282 ? 37.151 29.512 -24.887 1.00 47.75 282 LYS A O 1
ATOM 2331 N N . LYS A 1 283 ? 38.062 28.080 -26.360 1.00 46.38 283 LYS A N 1
ATOM 2332 C CA . LYS A 1 283 ? 39.249 28.896 -26.680 1.00 46.38 283 LYS A CA 1
ATOM 2333 C C . LYS A 1 283 ? 38.977 30.064 -27.635 1.00 46.38 283 LYS A C 1
ATOM 2335 O O . LYS A 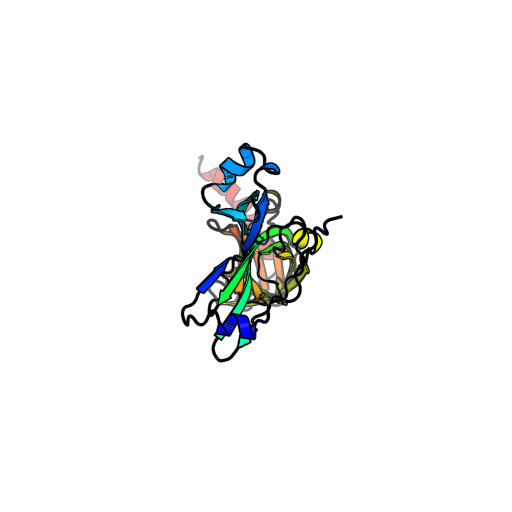1 283 ? 39.846 30.906 -27.792 1.00 46.38 283 LYS A O 1
ATOM 2340 N N . ARG A 1 284 ? 37.801 30.131 -28.269 1.00 44.97 284 ARG A N 1
ATOM 2341 C CA . ARG A 1 284 ? 37.472 31.156 -29.277 1.00 44.97 284 ARG A CA 1
ATOM 2342 C C . ARG A 1 284 ? 36.632 32.327 -28.744 1.00 44.97 284 ARG A C 1
ATOM 2344 O O . ARG A 1 284 ? 36.270 33.191 -29.526 1.00 44.97 284 ARG A O 1
ATOM 2351 N N . MET A 1 285 ? 36.318 32.342 -27.443 1.00 43.91 285 MET A N 1
ATOM 2352 C CA . MET A 1 285 ? 35.651 33.463 -26.746 1.00 43.91 285 MET A CA 1
ATOM 2353 C C . MET A 1 285 ? 36.602 34.284 -25.856 1.00 43.91 285 MET A C 1
ATOM 2355 O O . MET A 1 285 ? 36.162 35.207 -25.184 1.00 43.91 285 MET A O 1
ATOM 2359 N N . PHE A 1 286 ? 37.894 33.955 -25.855 1.00 46.72 286 PHE A N 1
ATOM 2360 C CA . PHE A 1 286 ? 38.956 34.781 -25.283 1.00 46.72 286 PHE A CA 1
ATOM 2361 C C . PHE A 1 286 ? 40.042 34.919 -26.347 1.00 46.72 286 PHE A C 1
ATOM 2363 O O . PHE A 1 286 ? 40.993 34.139 -26.383 1.00 46.72 286 PHE A O 1
ATOM 2370 N N . GLY A 1 287 ? 39.816 35.844 -27.270 1.00 38.91 287 GLY A N 1
ATOM 2371 C CA . GLY A 1 287 ? 40.709 36.223 -28.356 1.00 38.91 287 GLY A CA 1
ATOM 2372 C C . GLY A 1 287 ? 40.199 37.514 -28.952 1.00 38.91 287 GLY A C 1
ATOM 2373 O O . GLY A 1 287 ? 39.000 37.517 -29.309 1.00 38.91 287 GLY A O 1
#

Nearest PDB structures (foldseek):
  6dfq-assembly4_H  TM=3.028E-01  e=2.840E-01  Mus musculus
  5men-assembly1_E  TM=3.525E-01  e=7.050E-01  Homo sapiens
  4gkz-assembly1_B  TM=3.359E-01  e=7.800E-01  Homo sapiens
  6zkz-assembly1_E  TM=3.176E-01  e=9.077E-01  Homo sapiens
  3d39-assembly1_E  TM=2.977E-01  e=2.623E+00  Homo sapiens

pLDDT: mean 86.48, std 13.26, range [38.91, 98.25]

InterPro domains:
  IPR041038 TarS, C-terminal domain 1 [PF18674] (113-257)

Organism: NCBI:txid450367

Radius of gyration: 28.37 Å; Cα contacts (8 Å, |Δi|>4): 584; chains: 1; bounding box: 70×51×83 Å

Foldseek 3Di:
DDPPDDDDDDDPQVVCVVVVDPDWDKAFDWDKDKDFPVPDDPVRCVVFVVAWDWDDDPNTIIIIGIDGAFPDQFDDDDDQAWDDDDPKIWTWWQPLQLTIMITINDFPDWDKDAEWAAWDDAQWKIKTKGKMWRFGWDFPDKWKWKAWPPPRDIDTWDKDWDWPNVVCGSRNNGTMIIMITMDGCLVVQDLVQDWTKIWIWMFTDTRRDPHTDTDFHFHYDPVRQVVFDWHWYQDPSFIKIWGWFADDPGRGIMIGIGTDHDDPVVVVVVVVVVVVVVVVVVVVVPD

Mean predicted aligned error: 9.18 Å

Solvent-accessible surface area (backbone atoms only — not comparable to full-atom values): 15926 Å² total; per-residue (Å²): 133,84,75,92,76,84,87,87,87,78,60,65,69,63,50,52,65,71,60,64,66,89,62,67,40,76,47,77,41,62,48,79,46,76,41,54,48,89,82,51,54,72,70,57,48,69,75,40,51,95,63,44,46,83,45,79,55,94,98,39,57,26,40,32,35,71,41,74,37,55,56,39,76,65,28,87,84,76,83,68,49,76,46,74,58,90,97,43,40,32,34,63,41,45,43,100,81,16,33,38,29,40,24,32,63,48,75,79,84,83,61,74,45,48,32,30,58,42,59,51,71,56,61,49,38,38,40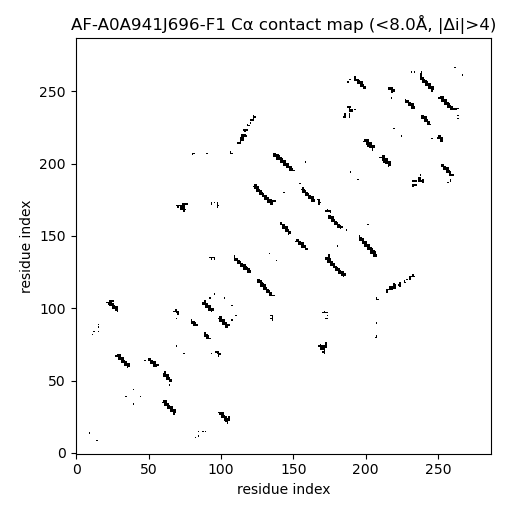,41,31,28,42,35,36,36,31,59,42,50,78,77,46,62,44,25,37,38,33,28,71,79,79,60,51,73,43,78,24,53,49,49,76,46,77,41,58,70,60,12,23,62,48,24,45,33,32,37,29,42,36,43,37,41,37,63,50,54,79,70,45,35,77,86,41,60,63,42,44,31,40,37,32,38,40,32,37,34,64,72,45,92,71,67,44,80,40,63,40,20,39,54,37,82,75,35,70,78,53,65,62,71,34,64,30,74,52,99,64,27,26,25,42,36,40,54,46,61,43,87,92,72,32,30,42,32,33,41,37,45,38,41,86,63,62,69,68,60,54,51,48,56,53,53,47,50,57,53,50,50,59,59,55,62,57,68,80,71,120

Secondary structure (DSSP, 8-state):
-----------HHHHHHHS---S-EEEEPEEEEEEEGGGS-HHHHHHHGGG-EEEEETTEEEEEEEEE-B--SS--------EEETTEEEEEEE-TTSBEEEEES-------EEEEEEEEE-SSEEEEEEEEEEETPPEEEEEEEEEETTT--EEEEEEEEEE-HHHHHHTTT-EEEEEEEEEESGGGS-TT---EEEEEEEEEEETT-SS-EEEE-B-B-TTGGG----EEEEETTEEEEEEEEE-TTT-BEEEEEEEESS-HHHHHHHHHHHHHHHHHHHTTS--